Protein AF-A0A2K1IJC7-F1 (afdb_monomer_lite)

Radius of gyration: 20.62 Å; chains: 1; bounding box: 43×56×48 Å

pLDDT: mean 79.13, std 17.28, range [35.34, 98.44]

InterPro domains:
  IPR004790 Isocitrate dehydrogenase NADP-dependent [PTHR11822] (1-150)
  IPR024084 Isopropylmalate dehydrogenase-like domain [PF00180] (2-102)
  IPR024084 Isopropylmalate dehydrogenase-like domain [SM01329] (1-281)

Structure (mmCIF, N/CA/C/O backbone):
data_AF-A0A2K1IJC7-F1
#
_entry.id   AF-A0A2K1IJC7-F1
#
loop_
_atom_site.group_PDB
_atom_site.id
_atom_site.type_symbol
_atom_site.label_atom_id
_atom_site.label_alt_id
_atom_site.label_comp_id
_atom_site.label_asym_id
_atom_site.label_entity_id
_atom_site.label_seq_id
_atom_site.pdbx_PDB_ins_code
_atom_site.Cartn_x
_atom_site.Cartn_y
_atom_site.Cartn_z
_atom_site.occupancy
_atom_site.B_iso_or_equiv
_atom_site.auth_seq_id
_atom_site.auth_comp_id
_atom_site.auth_asym_id
_atom_site.auth_atom_id
_atom_site.pdbx_PDB_model_num
ATOM 1 N N . MET A 1 1 ? 8.402 -12.113 -2.304 1.00 88.06 1 MET A N 1
ATOM 2 C CA . MET A 1 1 ? 7.841 -12.117 -0.935 1.00 88.06 1 MET A CA 1
ATOM 3 C C . MET A 1 1 ? 6.600 -11.245 -0.823 1.00 88.06 1 MET A C 1
ATOM 5 O O . MET A 1 1 ? 5.551 -11.759 -0.475 1.00 88.06 1 MET A O 1
ATOM 9 N N . THR A 1 2 ? 6.665 -9.955 -1.169 1.00 88.00 2 THR A N 1
ATOM 10 C CA . THR A 1 2 ? 5.501 -9.050 -1.073 1.00 88.00 2 THR A CA 1
ATOM 11 C C . THR A 1 2 ? 4.290 -9.514 -1.881 1.00 88.00 2 THR A C 1
ATOM 13 O O . THR A 1 2 ? 3.189 -9.414 -1.367 1.00 88.00 2 THR A O 1
ATOM 16 N N . ARG A 1 3 ? 4.473 -10.101 -3.076 1.00 91.69 3 ARG A N 1
ATOM 17 C CA . ARG A 1 3 ? 3.380 -10.729 -3.853 1.00 91.69 3 ARG A CA 1
ATOM 18 C C . ARG A 1 3 ? 2.661 -11.848 -3.083 1.00 91.69 3 ARG A C 1
ATOM 20 O O . ARG A 1 3 ? 1.448 -11.955 -3.174 1.00 91.69 3 ARG A O 1
ATOM 27 N N . ILE A 1 4 ? 3.401 -12.639 -2.305 1.00 91.69 4 ILE A N 1
ATOM 28 C CA . ILE A 1 4 ? 2.858 -13.747 -1.501 1.00 91.69 4 ILE A CA 1
ATOM 29 C C . ILE A 1 4 ? 2.058 -13.180 -0.329 1.00 91.69 4 ILE A C 1
ATOM 31 O O . ILE A 1 4 ? 0.895 -13.516 -0.152 1.00 91.69 4 ILE A O 1
ATOM 35 N N . ILE A 1 5 ? 2.649 -12.231 0.406 1.00 92.69 5 ILE A N 1
ATOM 36 C CA . ILE A 1 5 ? 1.974 -11.504 1.494 1.00 92.69 5 ILE A CA 1
ATOM 37 C C . ILE A 1 5 ? 0.710 -10.818 0.991 1.00 92.69 5 ILE A C 1
ATOM 39 O O . ILE A 1 5 ? -0.303 -10.824 1.677 1.00 92.69 5 ILE A O 1
ATOM 43 N N . TRP A 1 6 ? 0.765 -10.229 -0.201 1.00 92.81 6 TRP A N 1
ATOM 44 C CA . TRP A 1 6 ? -0.366 -9.560 -0.825 1.00 92.81 6 TRP A CA 1
ATOM 45 C C . TRP A 1 6 ? -1.529 -10.516 -1.068 1.00 92.81 6 TRP A C 1
ATOM 47 O O . TRP A 1 6 ? -2.665 -10.180 -0.750 1.00 92.81 6 TRP A O 1
ATOM 57 N N . GLN A 1 7 ? -1.235 -11.707 -1.592 1.00 94.56 7 GLN A N 1
ATOM 58 C CA . GLN A 1 7 ? -2.233 -12.743 -1.818 1.00 94.56 7 GLN A CA 1
ATOM 59 C C . GLN A 1 7 ? -2.809 -13.252 -0.488 1.00 94.56 7 GLN A C 1
ATOM 61 O O . GLN A 1 7 ? -4.016 -13.176 -0.306 1.00 94.56 7 GLN A O 1
ATOM 66 N N . MET A 1 8 ? -1.963 -13.602 0.490 1.00 95.06 8 MET A N 1
ATOM 67 C CA . MET A 1 8 ? -2.418 -14.010 1.831 1.00 95.06 8 MET A CA 1
ATOM 68 C C . MET A 1 8 ? -3.274 -12.938 2.514 1.00 95.06 8 MET A C 1
ATOM 70 O O . MET A 1 8 ? -4.288 -13.252 3.122 1.00 95.06 8 MET A O 1
ATOM 74 N N . THR A 1 9 ? -2.892 -11.663 2.391 1.00 95.31 9 THR A N 1
ATOM 75 C CA . THR A 1 9 ? -3.655 -10.545 2.964 1.00 95.31 9 THR A CA 1
ATOM 76 C C . THR A 1 9 ? -5.049 -10.480 2.345 1.00 95.31 9 THR A C 1
ATOM 78 O O . THR A 1 9 ? -6.023 -10.363 3.074 1.00 95.31 9 THR A O 1
ATOM 81 N N . LYS A 1 10 ? -5.172 -10.590 1.016 1.00 94.69 10 LYS A N 1
ATOM 82 C CA . LYS A 1 10 ? -6.488 -10.626 0.364 1.00 94.69 10 LYS A CA 1
ATOM 83 C C . LYS A 1 10 ? -7.318 -11.817 0.838 1.00 94.69 10 LYS A C 1
ATOM 85 O O . LYS A 1 10 ? -8.466 -11.627 1.224 1.00 94.69 10 LYS A O 1
ATOM 90 N N . ASP A 1 11 ? -6.729 -13.006 0.798 1.00 95.62 11 ASP A N 1
ATOM 91 C CA . ASP A 1 11 ? -7.458 -14.265 0.950 1.00 95.62 11 ASP A CA 1
ATOM 92 C C . ASP A 1 11 ? -7.853 -14.538 2.398 1.00 95.62 11 ASP A C 1
ATOM 94 O O . ASP A 1 11 ? -8.914 -15.100 2.629 1.00 95.62 11 ASP A O 1
ATOM 98 N N . LYS A 1 12 ? -7.029 -14.124 3.368 1.00 96.38 12 LYS A N 1
ATOM 99 C CA . LYS A 1 12 ? -7.294 -14.339 4.797 1.00 96.38 12 LYS A CA 1
ATOM 100 C C . LYS A 1 12 ? -7.926 -13.128 5.486 1.00 96.38 12 LYS A C 1
ATOM 102 O O . LYS A 1 12 ? -8.658 -13.305 6.449 1.00 96.38 12 LYS A O 1
ATOM 107 N N . LEU A 1 13 ? -7.647 -11.902 5.025 1.00 96.88 13 LEU A N 1
ATOM 108 C CA . LEU A 1 13 ? -8.016 -10.680 5.757 1.00 96.88 13 LEU A CA 1
ATOM 109 C C . LEU A 1 13 ? -8.981 -9.752 5.024 1.00 96.88 13 LEU A C 1
ATOM 111 O O . LEU A 1 13 ? -9.402 -8.790 5.646 1.00 96.88 13 LEU A O 1
ATOM 115 N N . ILE A 1 14 ? -9.307 -9.951 3.740 1.00 95.94 14 ILE A N 1
ATOM 116 C CA . ILE A 1 14 ? -10.169 -9.013 2.989 1.00 95.94 14 ILE A CA 1
ATOM 117 C C . ILE A 1 14 ? -11.381 -9.724 2.383 1.00 95.94 14 ILE A C 1
ATOM 119 O O . ILE A 1 14 ? -12.513 -9.458 2.775 1.00 95.94 14 ILE A O 1
ATOM 123 N N . LEU A 1 15 ? -11.146 -10.628 1.430 1.00 95.25 15 LEU A N 1
ATOM 124 C CA . LEU A 1 15 ? -12.190 -11.259 0.620 1.00 95.25 15 LEU A CA 1
ATOM 125 C C . LEU A 1 15 ? -13.136 -12.200 1.389 1.00 95.25 15 LEU A C 1
ATOM 127 O O . LEU A 1 15 ? -14.279 -12.319 0.957 1.00 95.25 15 LEU A O 1
ATOM 131 N N . PRO A 1 16 ? -12.751 -12.816 2.528 1.00 95.50 16 PRO A N 1
ATOM 132 C CA . PRO A 1 16 ? -13.711 -13.546 3.360 1.00 95.50 16 PRO A CA 1
ATOM 133 C C . PRO A 1 16 ? -14.798 -12.661 3.980 1.00 95.50 16 PRO A C 1
ATOM 135 O O . PRO A 1 16 ? -15.841 -13.168 4.382 1.00 95.50 16 PRO A O 1
ATOM 138 N N . PHE A 1 17 ? -14.555 -11.352 4.086 1.00 94.75 17 PHE A N 1
ATOM 139 C CA . PHE A 1 17 ? -15.406 -10.428 4.840 1.00 94.75 17 PHE A CA 1
ATOM 140 C C . PHE A 1 17 ? -16.086 -9.376 3.971 1.00 94.75 17 PHE A C 1
ATOM 142 O O . PHE A 1 17 ? -17.127 -8.843 4.352 1.00 94.75 17 PHE A O 1
ATOM 149 N N . LEU A 1 18 ? -15.487 -9.037 2.829 1.00 93.00 18 LEU A N 1
ATOM 150 C CA . LEU A 1 18 ? -15.960 -7.983 1.946 1.00 93.00 18 LEU A CA 1
ATOM 151 C C . LEU A 1 18 ? -15.977 -8.452 0.495 1.00 93.00 18 LEU A C 1
ATOM 153 O O . LE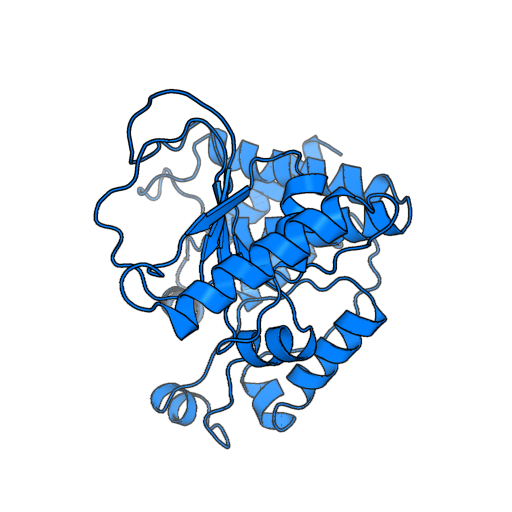U A 1 18 ? -14.963 -8.893 -0.047 1.00 93.00 18 LEU A O 1
ATOM 157 N N . GLU A 1 19 ? -17.109 -8.226 -0.164 1.00 92.19 19 GLU A N 1
ATOM 158 C CA . GLU A 1 19 ? -17.178 -8.221 -1.618 1.00 92.19 19 GLU A CA 1
ATOM 159 C C . GLU A 1 19 ? -16.622 -6.887 -2.133 1.00 92.19 19 GLU A C 1
ATOM 161 O O . GLU A 1 19 ? -17.099 -5.807 -1.769 1.00 92.19 19 GLU A O 1
ATOM 166 N N . VAL A 1 20 ? -15.566 -6.954 -2.944 1.00 91.06 20 VAL A N 1
ATOM 167 C CA . VAL A 1 20 ? -14.868 -5.775 -3.466 1.00 91.06 20 VAL A CA 1
ATOM 168 C C . VAL A 1 20 ? -14.706 -5.922 -4.974 1.00 91.06 20 VAL A C 1
ATOM 170 O O . VAL A 1 20 ? -14.109 -6.893 -5.439 1.00 91.06 20 VAL A O 1
ATOM 173 N N . ASP A 1 21 ? -15.175 -4.935 -5.741 1.00 91.88 21 ASP A N 1
ATOM 174 C CA . ASP A 1 21 ? -14.916 -4.871 -7.182 1.00 91.88 21 ASP A CA 1
ATOM 175 C C . ASP A 1 21 ? -13.451 -4.480 -7.441 1.00 91.88 21 ASP A C 1
ATOM 177 O O . ASP A 1 21 ? -13.068 -3.307 -7.422 1.00 91.88 21 ASP A O 1
ATOM 181 N N . LEU A 1 22 ? -12.601 -5.486 -7.645 1.00 93.25 22 LEU A N 1
ATOM 182 C CA . LEU A 1 22 ? -11.167 -5.312 -7.850 1.00 93.25 22 LEU A CA 1
ATOM 183 C C . LEU A 1 22 ? -10.816 -5.288 -9.338 1.00 93.25 22 LEU A C 1
ATOM 185 O O . LEU A 1 22 ? -10.746 -6.325 -9.997 1.00 93.25 22 LEU A O 1
ATOM 189 N N . LYS A 1 23 ? -10.464 -4.105 -9.851 1.00 95.81 23 LYS A N 1
ATOM 190 C CA . LYS A 1 23 ? -9.796 -3.987 -11.156 1.00 95.81 23 LYS A CA 1
ATOM 191 C C . LYS A 1 23 ? -8.318 -4.344 -10.995 1.00 95.81 23 LYS A C 1
ATOM 193 O O . LYS A 1 23 ? -7.529 -3.562 -10.465 1.00 95.81 23 LYS A O 1
ATOM 198 N N . TYR A 1 24 ? -7.963 -5.565 -11.383 1.00 96.06 24 TYR A N 1
ATOM 199 C CA . TYR A 1 24 ? -6.641 -6.137 -11.140 1.00 96.06 24 TYR A CA 1
ATOM 200 C C . TYR A 1 24 ? -5.668 -5.884 -12.299 1.00 96.06 24 TYR A C 1
ATOM 202 O O . TYR A 1 24 ? -5.979 -6.179 -13.447 1.00 96.06 24 TYR A O 1
ATOM 210 N N . TYR A 1 25 ? -4.464 -5.405 -11.972 1.00 97.25 25 TYR A N 1
ATOM 211 C CA . TYR A 1 25 ? -3.358 -5.201 -12.911 1.00 97.25 25 TYR A CA 1
ATOM 212 C C . TYR A 1 25 ? -2.093 -5.858 -12.351 1.00 97.25 25 TYR A C 1
ATOM 214 O O . TYR A 1 25 ? -1.617 -5.486 -11.270 1.00 97.25 25 TYR A O 1
ATOM 222 N N . ASP A 1 26 ? -1.533 -6.839 -13.064 1.00 97.50 26 ASP A N 1
ATOM 223 C CA . ASP A 1 26 ? -0.322 -7.529 -12.616 1.00 97.50 26 ASP A CA 1
ATOM 224 C C . ASP A 1 26 ? 0.939 -6.730 -12.975 1.00 97.50 26 ASP A C 1
ATOM 226 O O . ASP A 1 26 ? 1.459 -6.791 -14.085 1.00 97.50 26 ASP A O 1
ATOM 230 N N . LEU A 1 27 ? 1.477 -6.002 -11.997 1.00 96.94 27 LEU A N 1
ATOM 231 C CA . LEU A 1 27 ? 2.733 -5.256 -12.140 1.00 96.94 27 LEU A CA 1
ATOM 232 C C . LEU A 1 27 ? 3.983 -6.098 -11.809 1.00 96.94 27 LEU A C 1
ATOM 234 O O . LEU A 1 27 ? 5.051 -5.553 -11.502 1.00 96.94 27 LEU A O 1
ATOM 238 N N . GLY A 1 28 ? 3.859 -7.427 -11.805 1.00 96.50 28 GLY A N 1
ATOM 239 C CA . GLY A 1 28 ? 4.970 -8.365 -11.694 1.00 96.50 28 GLY A CA 1
ATOM 240 C C . GLY A 1 28 ? 5.964 -8.190 -12.840 1.00 96.50 28 GLY A C 1
ATOM 241 O O . GLY A 1 28 ? 5.580 -7.880 -13.962 1.00 96.50 28 GLY A O 1
ATOM 242 N N . ILE A 1 29 ? 7.258 -8.377 -12.561 1.00 96.38 29 ILE A N 1
ATOM 243 C CA . ILE A 1 29 ? 8.320 -8.027 -13.518 1.00 96.38 29 ILE A CA 1
ATOM 244 C C . ILE A 1 29 ? 8.193 -8.774 -14.853 1.00 96.38 29 ILE A C 1
ATOM 246 O O . ILE A 1 29 ? 8.406 -8.166 -15.892 1.00 96.38 29 ILE A O 1
ATOM 250 N N . LEU A 1 30 ? 7.764 -10.040 -14.825 1.00 97.44 30 LEU A N 1
ATOM 251 C CA . LEU A 1 30 ? 7.551 -10.842 -16.032 1.00 97.44 30 LEU A CA 1
ATOM 252 C C . LEU A 1 30 ? 6.334 -10.371 -16.838 1.00 97.44 30 LEU A C 1
ATOM 254 O O . LEU A 1 30 ? 6.416 -10.288 -18.054 1.00 97.44 30 LEU A O 1
ATOM 258 N N . ASN A 1 31 ? 5.225 -10.009 -16.180 1.00 98.25 31 ASN A N 1
ATOM 259 C CA . ASN A 1 31 ? 4.051 -9.491 -16.889 1.00 98.25 31 ASN A CA 1
ATOM 260 C C . ASN A 1 31 ? 4.317 -8.101 -17.482 1.00 98.25 31 ASN A C 1
ATOM 262 O O . ASN A 1 31 ? 3.893 -7.791 -18.592 1.00 98.25 31 ASN A O 1
ATOM 266 N N . ARG A 1 32 ? 5.074 -7.269 -16.763 1.00 98.31 32 ARG A N 1
ATOM 267 C CA . ARG A 1 32 ? 5.551 -5.990 -17.292 1.00 98.31 32 ARG A CA 1
ATOM 268 C C . ARG A 1 32 ? 6.431 -6.190 -18.518 1.00 98.31 32 ARG A C 1
ATOM 270 O O . ARG A 1 32 ? 6.223 -5.514 -19.508 1.00 98.31 32 ARG A O 1
ATOM 277 N N . ASP A 1 33 ? 7.369 -7.129 -18.475 1.00 98.31 33 ASP A N 1
ATOM 278 C CA . ASP A 1 33 ? 8.218 -7.431 -19.629 1.00 98.31 33 ASP A CA 1
ATOM 279 C C . ASP A 1 33 ? 7.408 -7.975 -20.820 1.00 98.31 33 ASP A C 1
ATOM 281 O O . ASP A 1 33 ? 7.577 -7.521 -21.951 1.00 98.31 33 ASP A O 1
ATOM 285 N N . ALA A 1 34 ? 6.450 -8.871 -20.562 1.00 98.44 34 ALA A N 1
ATOM 286 C CA . ALA A 1 34 ? 5.562 -9.429 -21.580 1.00 98.44 34 ALA A CA 1
ATOM 287 C C . ALA A 1 34 ? 4.690 -8.365 -22.270 1.00 98.44 34 ALA A C 1
ATOM 289 O O . ALA A 1 34 ? 4.469 -8.455 -23.473 1.00 98.44 34 ALA A O 1
ATOM 290 N N . THR A 1 35 ? 4.241 -7.352 -21.526 1.00 98.31 35 THR A N 1
ATOM 291 C CA . THR A 1 35 ? 3.376 -6.261 -22.017 1.00 98.31 35 THR A CA 1
ATOM 292 C C . THR A 1 35 ? 4.145 -5.016 -22.458 1.00 98.31 35 THR A C 1
ATOM 294 O O . THR A 1 35 ? 3.541 -3.967 -22.650 1.00 98.31 35 THR A O 1
ATOM 297 N N . ASP A 1 36 ? 5.473 -5.089 -22.565 1.00 98.12 36 ASP A N 1
ATOM 298 C CA . ASP A 1 36 ? 6.331 -3.938 -22.875 1.00 98.12 36 ASP A CA 1
ATOM 299 C C . ASP A 1 36 ? 6.095 -2.730 -21.939 1.00 98.12 36 ASP A C 1
ATOM 301 O O . ASP A 1 36 ? 6.134 -1.565 -22.327 1.00 98.12 36 ASP A O 1
ATOM 305 N N . ASP A 1 37 ? 5.847 -3.039 -20.665 1.00 97.81 37 ASP A N 1
ATOM 306 C CA . ASP A 1 37 ? 5.485 -2.146 -19.560 1.00 97.81 37 ASP A CA 1
ATOM 307 C C . ASP A 1 37 ? 4.138 -1.419 -19.715 1.00 97.81 37 ASP A C 1
ATOM 309 O O . ASP A 1 37 ? 3.793 -0.583 -18.872 1.00 97.81 37 ASP A O 1
ATOM 313 N N . GLN A 1 38 ? 3.331 -1.779 -20.719 1.00 98.19 38 GLN A N 1
ATOM 314 C CA . GLN A 1 38 ? 2.022 -1.176 -20.970 1.00 98.19 38 GLN A CA 1
ATOM 315 C C . GLN A 1 38 ? 1.067 -1.354 -19.781 1.00 98.19 38 GLN A C 1
ATOM 317 O O . GLN A 1 38 ? 0.397 -0.399 -19.389 1.00 98.19 38 GLN A O 1
ATOM 322 N N . VAL A 1 39 ? 1.102 -2.508 -19.101 1.00 98.19 39 VAL A N 1
ATOM 323 C CA . VAL A 1 39 ? 0.291 -2.763 -17.892 1.00 98.19 39 VAL A CA 1
ATOM 324 C C . VAL A 1 39 ? 0.530 -1.726 -16.782 1.00 98.19 39 VAL A C 1
ATOM 326 O O . VAL A 1 39 ? -0.368 -1.409 -15.998 1.00 98.19 39 VAL A O 1
ATOM 329 N N . THR A 1 40 ? 1.737 -1.152 -16.703 1.00 97.50 40 THR A N 1
ATOM 330 C CA . THR A 1 40 ? 2.051 -0.097 -15.731 1.00 97.50 40 THR A CA 1
ATOM 331 C C . THR A 1 40 ? 1.334 1.203 -16.083 1.00 97.50 40 THR A C 1
ATOM 333 O O . THR A 1 40 ? 0.805 1.861 -15.183 1.00 97.50 40 THR A O 1
ATOM 336 N N . HIS A 1 41 ? 1.291 1.564 -17.366 1.00 96.44 41 HIS A N 1
ATOM 337 C CA . HIS A 1 41 ? 0.584 2.748 -17.854 1.00 96.44 41 HIS A CA 1
ATOM 338 C C . HIS A 1 41 ? -0.931 2.593 -17.702 1.00 96.44 41 HIS A C 1
ATOM 340 O O . HIS A 1 41 ? -1.568 3.451 -17.090 1.00 96.44 41 HIS A O 1
ATOM 346 N N . GLU A 1 42 ? -1.475 1.449 -18.114 1.00 97.25 42 GLU A N 1
ATOM 347 C CA . GLU A 1 42 ? -2.892 1.108 -17.946 1.00 97.25 42 GLU A CA 1
ATOM 348 C C . GLU A 1 42 ? -3.321 1.168 -16.476 1.00 97.25 42 GLU A C 1
ATOM 350 O O . GLU A 1 42 ? -4.380 1.703 -16.155 1.00 97.25 42 GLU A O 1
ATOM 355 N N . SER A 1 43 ? -2.475 0.706 -15.546 1.00 96.06 43 SER A N 1
ATOM 356 C CA . SER A 1 43 ? -2.779 0.801 -14.113 1.00 96.06 43 SER A CA 1
ATOM 357 C C . SER A 1 43 ? -2.870 2.251 -13.611 1.00 96.06 43 SER A C 1
ATOM 359 O O . SER A 1 43 ? -3.667 2.550 -12.716 1.00 96.06 43 SER A O 1
ATOM 361 N N . ALA A 1 44 ? -2.082 3.170 -14.182 1.00 92.06 44 ALA A N 1
ATOM 362 C CA . ALA A 1 44 ? -2.139 4.589 -13.841 1.00 92.06 44 ALA A CA 1
ATOM 363 C C . ALA A 1 44 ? -3.419 5.235 -14.393 1.00 92.06 44 ALA A C 1
ATOM 365 O O . ALA A 1 44 ? -4.112 5.939 -13.660 1.00 92.06 44 ALA A O 1
ATOM 366 N N . GLU A 1 45 ? -3.779 4.933 -15.641 1.00 94.19 45 GLU A N 1
ATOM 367 C CA . GLU A 1 45 ? -5.022 5.393 -16.273 1.00 94.19 45 GLU A CA 1
ATOM 368 C C . GLU A 1 45 ? -6.261 4.859 -15.549 1.00 94.19 45 GLU A C 1
ATOM 370 O O . GLU A 1 45 ? -7.190 5.608 -15.242 1.00 94.19 45 GLU A O 1
ATOM 375 N N . ALA A 1 46 ? -6.248 3.580 -15.173 1.00 93.19 46 ALA A N 1
ATOM 376 C CA . ALA A 1 46 ? -7.295 2.979 -14.361 1.00 93.19 46 ALA A CA 1
ATOM 377 C C . ALA A 1 46 ? -7.421 3.675 -13.002 1.00 93.19 46 ALA A C 1
ATOM 379 O O . ALA A 1 46 ? -8.528 3.914 -12.532 1.00 93.19 46 ALA A O 1
ATOM 380 N N . THR A 1 47 ? -6.305 4.060 -12.383 1.00 89.88 47 THR A N 1
ATOM 381 C CA . THR A 1 47 ? -6.331 4.798 -11.113 1.00 89.88 47 THR A CA 1
ATOM 382 C C . THR A 1 47 ? -6.960 6.188 -11.276 1.00 89.88 47 THR A C 1
ATOM 384 O O . THR A 1 47 ? -7.695 6.625 -10.392 1.00 89.88 47 THR A O 1
ATOM 387 N N . LEU A 1 48 ? -6.736 6.872 -12.405 1.00 87.38 48 LEU A N 1
ATOM 388 C CA . LEU A 1 48 ? -7.429 8.129 -12.724 1.00 87.38 48 LEU A CA 1
ATOM 389 C C . LEU A 1 48 ? -8.934 7.910 -12.931 1.00 87.38 48 LEU A C 1
ATOM 391 O O . LEU A 1 48 ? -9.736 8.717 -12.469 1.00 87.38 48 LEU A O 1
ATOM 395 N N . LYS A 1 49 ? -9.317 6.804 -13.579 1.00 90.75 49 LYS A N 1
ATOM 396 C CA . LYS A 1 49 ? -10.716 6.447 -13.853 1.00 90.75 49 LYS A CA 1
ATOM 397 C C . LYS A 1 49 ? -11.496 6.032 -12.599 1.00 90.75 49 LYS A C 1
ATOM 399 O O . LYS A 1 49 ? -12.639 6.442 -12.435 1.00 90.75 49 LYS A O 1
ATOM 404 N N . TYR A 1 50 ? -10.896 5.213 -11.736 1.00 87.06 50 TYR A N 1
ATOM 405 C CA . TYR A 1 50 ? -11.551 4.577 -10.579 1.00 87.06 50 TYR A CA 1
ATOM 406 C C . TYR A 1 50 ? -11.184 5.207 -9.227 1.00 87.06 50 TYR A C 1
ATOM 408 O O . TYR A 1 50 ? -11.573 4.690 -8.187 1.00 87.06 50 TYR A O 1
ATOM 416 N N . THR A 1 51 ? -10.425 6.305 -9.245 1.00 84.38 51 THR A N 1
ATOM 417 C CA . THR A 1 51 ? -10.051 7.191 -8.125 1.00 84.38 51 THR A CA 1
ATOM 418 C C . THR A 1 51 ? -9.210 6.612 -6.984 1.00 84.38 51 THR A C 1
ATOM 420 O O . THR A 1 51 ? -8.525 7.368 -6.290 1.00 84.38 51 THR A O 1
ATOM 423 N N . VAL A 1 52 ? -9.201 5.295 -6.780 1.00 88.25 52 VAL A N 1
ATOM 424 C CA . VAL A 1 52 ? -8.475 4.638 -5.687 1.00 88.25 52 VAL A CA 1
ATOM 425 C C . VAL A 1 52 ? -7.693 3.447 -6.219 1.00 88.25 52 VAL A C 1
ATOM 427 O O . VAL A 1 52 ? -8.230 2.607 -6.933 1.00 88.25 52 VAL A O 1
ATOM 430 N N . ALA A 1 53 ? -6.425 3.335 -5.824 1.00 91.31 53 ALA A N 1
ATOM 431 C CA . ALA A 1 53 ? -5.608 2.170 -6.137 1.00 91.31 53 ALA A CA 1
ATOM 432 C C . ALA A 1 53 ? -4.760 1.743 -4.941 1.00 91.31 53 ALA A C 1
ATOM 434 O O . ALA A 1 53 ? -4.170 2.564 -4.230 1.00 91.31 53 ALA A O 1
ATOM 435 N N . VAL A 1 54 ? -4.654 0.428 -4.754 1.00 92.44 54 VAL A N 1
ATOM 436 C CA . VAL A 1 54 ? -3.773 -0.179 -3.759 1.00 92.44 54 VAL A CA 1
ATOM 437 C C . VAL A 1 54 ? -2.737 -1.030 -4.478 1.00 92.44 54 VAL A C 1
ATOM 439 O O . VAL A 1 54 ? -3.075 -1.883 -5.294 1.00 92.44 54 VAL A O 1
ATOM 442 N N . LYS A 1 55 ? -1.456 -0.778 -4.200 1.00 93.88 55 LYS A N 1
ATOM 443 C CA . LYS A 1 55 ? -0.351 -1.314 -4.995 1.00 93.88 55 LYS A CA 1
ATOM 444 C C . LYS A 1 55 ? 0.622 -2.139 -4.151 1.00 93.88 55 LYS A C 1
ATOM 446 O O . LYS A 1 55 ? 1.182 -1.655 -3.168 1.00 93.88 55 LYS A O 1
ATOM 451 N N . CYS A 1 56 ? 0.911 -3.355 -4.615 1.00 91.12 56 CYS A N 1
ATOM 452 C CA . CYS A 1 56 ? 1.993 -4.190 -4.094 1.00 91.12 56 CYS A CA 1
ATOM 453 C C . CYS A 1 56 ? 3.384 -3.617 -4.458 1.00 91.12 56 CYS A C 1
ATOM 455 O O . CYS A 1 56 ? 3.568 -2.943 -5.480 1.00 91.12 56 CYS A O 1
ATOM 457 N N . ALA A 1 57 ? 4.402 -3.902 -3.638 1.00 89.25 57 ALA A N 1
ATOM 458 C CA . ALA A 1 57 ? 5.789 -3.582 -3.982 1.00 89.25 57 ALA A CA 1
ATOM 459 C C . ALA A 1 57 ? 6.213 -4.308 -5.271 1.00 89.25 57 ALA A C 1
ATOM 461 O O . ALA A 1 57 ? 5.891 -5.482 -5.459 1.00 89.25 57 ALA A O 1
ATOM 462 N N . THR A 1 58 ? 6.966 -3.611 -6.122 1.00 91.38 58 THR A N 1
ATOM 463 C CA . THR A 1 58 ? 7.407 -4.078 -7.446 1.00 91.38 58 THR A CA 1
ATOM 464 C C . THR A 1 58 ? 8.914 -3.915 -7.603 1.00 91.38 58 THR A C 1
ATOM 466 O O . THR A 1 58 ? 9.497 -2.973 -7.062 1.00 91.38 58 THR A O 1
ATOM 469 N N . ILE A 1 59 ? 9.531 -4.797 -8.388 1.00 91.75 59 ILE A N 1
ATOM 470 C CA . ILE A 1 59 ? 10.949 -4.709 -8.750 1.00 91.75 59 ILE A CA 1
ATOM 471 C C . ILE A 1 59 ? 11.138 -3.558 -9.748 1.00 91.75 59 ILE A C 1
ATOM 473 O O . ILE A 1 59 ? 10.360 -3.404 -10.689 1.00 91.75 59 ILE A O 1
ATOM 477 N N . THR A 1 60 ? 12.162 -2.735 -9.522 1.00 93.19 60 THR A N 1
ATOM 478 C CA . THR A 1 60 ? 12.736 -1.867 -10.561 1.00 93.19 60 THR A CA 1
ATOM 479 C C . THR A 1 60 ? 14.007 -2.574 -11.022 1.00 93.19 60 THR A C 1
ATOM 481 O O . THR A 1 60 ? 14.907 -2.704 -10.192 1.00 93.19 60 THR A O 1
ATOM 484 N N . PRO A 1 61 ? 14.042 -3.137 -12.243 1.00 93.19 61 PRO A N 1
ATOM 485 C CA . PRO A 1 61 ? 15.145 -3.989 -12.661 1.00 93.19 61 PRO A CA 1
ATOM 486 C C . PRO A 1 61 ? 16.443 -3.189 -12.785 1.00 93.19 61 PRO A C 1
ATOM 488 O O . PRO A 1 61 ? 16.437 -2.025 -13.178 1.00 93.19 61 PRO A O 1
ATOM 491 N N . ASP A 1 62 ? 17.550 -3.849 -12.471 1.00 92.31 62 ASP A N 1
ATOM 492 C CA . ASP A 1 62 ? 18.911 -3.437 -12.815 1.00 92.31 62 ASP A CA 1
ATOM 493 C C . ASP A 1 62 ? 19.524 -4.492 -13.753 1.00 92.31 62 ASP A C 1
ATOM 495 O O . ASP A 1 62 ? 18.864 -5.465 -14.126 1.00 92.31 62 ASP A O 1
ATOM 499 N N . GLY A 1 63 ? 20.795 -4.331 -14.130 1.00 93.31 63 GLY A N 1
ATOM 500 C CA . GLY A 1 63 ? 21.469 -5.285 -15.018 1.00 93.31 63 GLY A CA 1
ATOM 501 C C . GLY A 1 63 ? 21.531 -6.719 -14.470 1.00 93.31 63 GLY A C 1
ATOM 502 O O . GLY A 1 63 ? 21.572 -7.664 -15.254 1.00 93.31 63 GLY A O 1
ATOM 503 N N . GLY A 1 64 ? 21.502 -6.899 -13.145 1.00 93.94 64 GLY A N 1
ATOM 504 C CA . GLY A 1 64 ? 21.429 -8.215 -12.514 1.00 93.94 64 GLY A CA 1
ATOM 505 C C . GLY A 1 64 ? 20.054 -8.847 -12.699 1.00 93.94 64 GLY A C 1
ATOM 506 O O . GLY A 1 64 ? 19.961 -9.984 -13.149 1.00 93.94 64 GLY A O 1
ATOM 507 N N . HIS A 1 65 ? 18.988 -8.086 -12.447 1.00 94.56 65 HIS A N 1
ATOM 508 C CA . HIS A 1 65 ? 17.617 -8.562 -12.642 1.00 94.56 65 HIS A CA 1
ATOM 509 C C . HIS A 1 65 ? 17.294 -8.852 -14.115 1.00 94.56 65 HIS A C 1
ATOM 511 O O . HIS A 1 65 ? 16.577 -9.808 -14.394 1.00 94.56 65 HIS A O 1
ATOM 517 N N . VAL A 1 66 ? 17.831 -8.066 -15.059 1.00 95.31 66 VAL A N 1
ATOM 518 C CA . VAL A 1 66 ? 17.675 -8.333 -16.503 1.00 95.31 66 VAL A CA 1
ATOM 519 C C . VAL A 1 66 ? 18.206 -9.722 -16.850 1.00 95.31 66 VAL A C 1
ATOM 521 O O . VAL A 1 66 ? 17.524 -10.479 -17.534 1.00 95.31 66 VAL A O 1
ATOM 524 N N . LYS A 1 67 ? 19.375 -10.090 -16.313 1.00 96.06 67 LYS A N 1
ATOM 525 C CA . LYS A 1 67 ? 19.947 -11.431 -16.486 1.00 96.06 67 LYS A CA 1
ATOM 526 C C . LYS A 1 67 ? 19.161 -12.503 -15.728 1.00 96.06 67 LYS A C 1
ATOM 528 O O . LYS A 1 67 ? 18.898 -13.555 -16.291 1.00 96.06 67 LYS A O 1
ATOM 533 N N . GLU A 1 68 ? 18.786 -12.240 -14.474 1.00 94.00 68 GLU A N 1
ATOM 534 C CA . GLU A 1 68 ? 18.072 -13.192 -13.602 1.00 94.00 68 GLU A CA 1
ATOM 535 C C . GLU A 1 68 ? 16.715 -13.612 -14.182 1.00 94.00 68 GLU A C 1
ATOM 537 O O . GLU A 1 68 ? 16.346 -14.778 -14.083 1.00 94.00 68 GLU A O 1
ATOM 542 N N . PHE A 1 69 ? 15.984 -12.679 -14.797 1.00 95.12 69 PHE A N 1
ATOM 543 C CA . PHE A 1 69 ? 14.635 -12.922 -15.315 1.00 95.12 69 PHE A CA 1
ATOM 544 C C . PHE A 1 69 ? 14.550 -12.998 -16.845 1.00 95.12 69 PHE A C 1
ATOM 546 O O . PHE A 1 69 ? 13.452 -13.180 -17.362 1.00 95.12 69 PHE A O 1
ATOM 553 N N . GLY A 1 70 ? 15.667 -12.843 -17.567 1.00 97.12 70 GLY A N 1
ATOM 554 C CA . GLY A 1 70 ? 15.677 -12.833 -19.034 1.00 97.12 70 GLY A CA 1
ATOM 555 C C . GLY A 1 70 ? 14.856 -11.688 -19.636 1.00 97.12 70 GLY A C 1
ATOM 556 O O . GLY A 1 70 ? 14.124 -11.902 -20.595 1.00 97.12 70 GLY A O 1
ATOM 557 N N . LEU A 1 71 ? 14.934 -10.493 -19.043 1.00 97.38 71 LEU A N 1
ATOM 558 C CA . LEU A 1 71 ? 14.110 -9.346 -19.445 1.00 97.38 71 LEU A CA 1
ATOM 559 C C . LEU A 1 71 ? 14.565 -8.773 -20.791 1.00 97.38 71 LEU A C 1
ATOM 561 O O . LEU A 1 71 ? 15.767 -8.685 -21.050 1.00 97.38 71 LEU A O 1
ATOM 565 N N . LYS A 1 72 ? 13.617 -8.269 -21.590 1.00 97.81 72 LYS A N 1
ATOM 566 C CA . LYS A 1 72 ? 13.885 -7.540 -22.841 1.00 97.81 72 LYS A CA 1
ATOM 567 C C . LYS A 1 72 ? 14.793 -6.332 -22.609 1.00 97.81 72 LYS A C 1
ATOM 569 O O . LYS A 1 72 ? 15.702 -6.072 -23.392 1.00 97.81 72 LYS A O 1
ATOM 574 N N . GLN A 1 73 ? 14.537 -5.577 -21.535 1.00 96.69 73 GLN A N 1
ATOM 575 C CA . GLN A 1 73 ? 15.317 -4.393 -21.176 1.00 96.69 73 GLN A CA 1
ATOM 576 C C . GLN A 1 73 ? 15.177 -3.994 -19.700 1.00 96.69 73 GLN A C 1
ATOM 578 O O . GLN A 1 73 ? 14.380 -4.536 -18.932 1.00 96.69 73 GLN A O 1
ATOM 583 N N . MET A 1 74 ? 15.959 -2.990 -19.295 1.00 96.38 74 MET A N 1
ATOM 584 C CA . MET A 1 74 ? 15.871 -2.378 -17.972 1.00 96.38 74 MET A CA 1
ATOM 585 C C . MET A 1 74 ? 14.675 -1.416 -17.897 1.00 96.38 74 MET A C 1
ATOM 587 O O . MET A 1 74 ? 14.806 -0.208 -18.095 1.00 96.38 74 MET A O 1
ATOM 591 N N . TRP A 1 75 ? 13.491 -1.960 -17.619 1.00 96.81 75 TRP A N 1
ATOM 592 C CA . TRP A 1 75 ? 12.262 -1.176 -17.485 1.00 96.81 75 TRP A CA 1
ATOM 593 C C . TRP A 1 75 ? 12.341 -0.104 -16.391 1.00 96.81 75 TRP A C 1
ATOM 595 O O . TRP A 1 75 ? 12.944 -0.298 -15.331 1.00 96.81 75 TRP A O 1
ATOM 605 N N . LYS A 1 76 ? 11.650 1.022 -16.610 1.00 94.44 76 LYS A N 1
ATOM 606 C CA . LYS A 1 76 ? 11.551 2.118 -15.632 1.00 94.44 76 LYS A CA 1
ATOM 607 C C . LYS A 1 76 ? 10.858 1.653 -14.346 1.00 94.44 76 LYS A C 1
ATOM 609 O O . LYS A 1 76 ? 10.211 0.610 -14.290 1.00 94.44 76 LYS A O 1
ATOM 614 N N . SER A 1 77 ? 10.987 2.427 -13.270 1.00 93.38 77 SER A N 1
ATOM 615 C CA . SER A 1 77 ? 10.309 2.097 -12.011 1.00 93.38 77 SER A CA 1
ATOM 616 C C . SER A 1 77 ? 8.791 2.280 -12.141 1.00 93.38 77 SER A C 1
ATOM 618 O O . SER A 1 77 ? 8.371 3.415 -12.375 1.00 93.38 77 SER A O 1
ATOM 620 N N . PRO A 1 78 ? 7.951 1.261 -11.854 1.00 93.50 78 PRO A N 1
ATOM 621 C CA . PRO A 1 78 ? 6.490 1.414 -11.853 1.00 93.50 78 PRO A CA 1
ATOM 622 C C . PRO A 1 78 ? 6.016 2.518 -10.923 1.00 93.50 78 PRO A C 1
ATOM 624 O O . PRO A 1 78 ? 5.084 3.255 -11.211 1.00 93.50 78 PRO A O 1
ATOM 627 N N . ASN A 1 79 ? 6.699 2.649 -9.786 1.00 88.19 79 ASN A N 1
ATOM 628 C CA . ASN A 1 79 ? 6.415 3.669 -8.790 1.00 88.19 79 ASN A CA 1
ATOM 629 C C . ASN A 1 79 ? 6.634 5.083 -9.347 1.00 88.19 79 ASN A C 1
ATOM 631 O O . ASN A 1 79 ? 5.919 6.003 -8.968 1.00 88.19 79 ASN A O 1
ATOM 635 N N . GLY A 1 80 ? 7.646 5.254 -10.204 1.00 84.62 80 GLY A N 1
ATOM 636 C CA . GLY A 1 80 ? 7.902 6.501 -10.917 1.00 84.62 80 GLY A CA 1
ATOM 637 C C . GLY A 1 80 ? 6.866 6.724 -12.011 1.00 84.62 80 GLY A C 1
ATOM 638 O O . GLY A 1 80 ? 6.214 7.758 -12.007 1.00 84.62 80 GLY A O 1
ATOM 639 N N . THR A 1 81 ? 6.658 5.734 -12.882 1.00 89.62 81 THR A N 1
ATOM 640 C CA . THR A 1 81 ? 5.705 5.808 -13.998 1.00 89.62 81 THR A CA 1
ATOM 641 C C . THR A 1 81 ? 4.294 6.160 -13.529 1.00 89.62 81 THR A C 1
ATOM 643 O O . THR A 1 81 ? 3.730 7.146 -13.994 1.00 89.62 81 THR A O 1
ATOM 646 N N . ILE A 1 82 ? 3.756 5.435 -12.543 1.00 88.75 82 ILE A N 1
ATOM 647 C CA . ILE A 1 82 ? 2.408 5.685 -12.015 1.00 88.75 82 ILE A CA 1
ATOM 648 C C . ILE A 1 82 ? 2.344 7.053 -11.337 1.00 88.75 82 ILE A C 1
ATOM 650 O O . ILE A 1 82 ? 1.432 7.824 -11.604 1.00 88.75 82 ILE A O 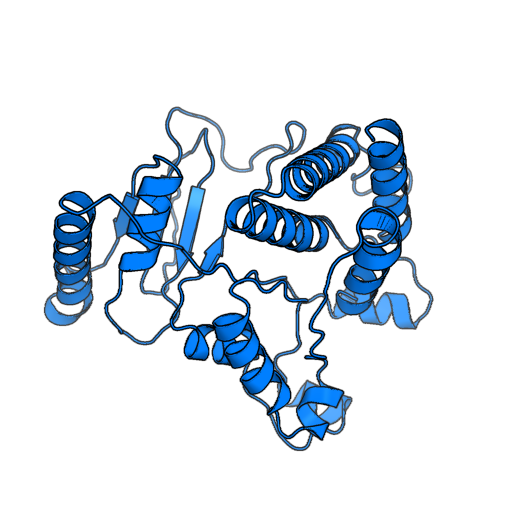1
ATOM 654 N N . ARG A 1 83 ? 3.324 7.406 -10.492 1.00 83.88 83 ARG A N 1
ATOM 655 C CA . ARG A 1 83 ? 3.339 8.727 -9.840 1.00 83.88 83 ARG A CA 1
ATOM 656 C C . ARG A 1 83 ? 3.316 9.859 -10.865 1.00 83.88 83 ARG A C 1
ATOM 658 O O . ARG A 1 83 ? 2.627 10.851 -10.648 1.00 83.88 83 ARG A O 1
ATOM 665 N N . ASN A 1 84 ? 4.062 9.697 -11.953 1.00 82.50 84 ASN A N 1
ATOM 666 C CA . ASN A 1 84 ? 4.128 10.677 -13.023 1.00 82.50 84 ASN A CA 1
ATOM 667 C C . ASN A 1 84 ? 2.796 10.766 -13.776 1.00 82.50 84 ASN A C 1
ATOM 669 O O . ASN A 1 84 ? 2.312 11.871 -13.988 1.00 82.50 84 ASN A O 1
ATOM 673 N N . GLY A 1 85 ? 2.175 9.626 -14.095 1.00 83.62 85 GLY A N 1
ATOM 674 C CA . GLY A 1 85 ? 0.852 9.585 -14.726 1.00 83.62 85 GLY A CA 1
ATOM 675 C C . GLY A 1 85 ? -0.251 10.202 -13.862 1.00 83.62 85 GLY A C 1
ATOM 676 O O . GLY A 1 85 ? -1.143 10.861 -14.381 1.00 83.62 85 GLY A O 1
ATOM 677 N N . LEU A 1 86 ? -0.158 10.059 -12.537 1.00 81.25 86 LEU A N 1
ATOM 678 C CA . LEU A 1 86 ? -1.113 10.645 -11.591 1.00 81.25 86 LEU A CA 1
ATOM 679 C C . LEU A 1 86 ? -0.818 12.104 -11.233 1.00 81.25 86 LEU A C 1
ATOM 681 O O . LEU A 1 86 ? -1.647 12.743 -10.591 1.00 81.25 86 LEU A O 1
ATOM 685 N N . ASN A 1 87 ? 0.365 12.619 -11.590 1.00 77.31 87 ASN A N 1
ATOM 686 C CA . ASN A 1 87 ? 0.840 13.945 -11.191 1.00 77.31 87 ASN A CA 1
ATOM 687 C C . ASN A 1 87 ? 0.687 14.196 -9.665 1.00 77.31 87 ASN A C 1
ATOM 689 O O . ASN A 1 87 ? 0.258 15.268 -9.244 1.00 77.31 87 ASN A O 1
ATOM 693 N N . GLY A 1 88 ? 1.009 13.189 -8.839 1.00 69.12 88 GLY A N 1
ATOM 694 C CA . GLY A 1 88 ? 0.700 13.188 -7.400 1.00 69.12 88 GLY A CA 1
ATOM 695 C C . GLY A 1 88 ? 1.912 13.167 -6.458 1.00 69.12 88 GLY A C 1
ATOM 696 O O . GLY A 1 88 ? 2.997 12.680 -6.792 1.00 69.12 88 GLY A O 1
ATOM 697 N N . THR A 1 89 ? 1.710 13.646 -5.229 1.00 67.81 89 THR A N 1
ATOM 698 C CA . THR A 1 89 ? 2.709 13.651 -4.146 1.00 67.81 89 THR A CA 1
ATOM 699 C C . THR A 1 89 ? 2.632 12.392 -3.278 1.00 67.81 89 THR A C 1
ATOM 701 O O . THR A 1 89 ? 1.555 11.926 -2.911 1.00 67.81 89 THR A O 1
ATOM 704 N N . VAL A 1 90 ? 3.789 11.847 -2.878 1.00 67.50 90 VAL A N 1
ATOM 705 C CA . VAL A 1 90 ? 3.838 10.698 -1.958 1.00 67.50 90 VAL A CA 1
ATOM 706 C C . VAL A 1 90 ? 3.936 11.183 -0.520 1.00 67.50 90 VAL A C 1
ATOM 708 O O . VAL A 1 90 ? 4.912 11.835 -0.143 1.00 67.50 90 VAL A O 1
ATOM 711 N N . PHE A 1 91 ? 2.965 10.770 0.289 1.00 69.62 91 PHE A N 1
ATOM 712 C CA . PHE A 1 91 ? 2.932 10.985 1.731 1.00 69.62 91 PHE A CA 1
ATOM 713 C C . PHE A 1 91 ? 3.318 9.709 2.472 1.00 69.62 91 PHE A C 1
ATOM 715 O O . PHE A 1 91 ? 2.811 8.625 2.174 1.00 69.62 91 PHE A O 1
ATOM 722 N N . ARG A 1 92 ? 4.217 9.832 3.449 1.00 71.06 92 ARG A N 1
ATOM 723 C CA . ARG A 1 92 ? 4.619 8.728 4.327 1.00 71.06 92 ARG A CA 1
ATOM 724 C C . ARG A 1 92 ? 4.285 9.068 5.766 1.00 71.06 92 ARG A C 1
ATOM 726 O O . ARG A 1 92 ? 4.779 10.064 6.284 1.00 71.06 92 ARG A O 1
ATOM 733 N N . GLU A 1 93 ? 3.477 8.220 6.387 1.00 72.00 93 GLU A N 1
ATOM 734 C CA . GLU A 1 93 ? 3.020 8.340 7.771 1.00 72.00 93 GLU A CA 1
ATOM 735 C C . GLU A 1 93 ? 3.417 7.051 8.513 1.00 72.00 93 GLU A C 1
ATOM 737 O O . GLU A 1 93 ? 3.163 5.962 7.988 1.00 72.00 93 GLU A O 1
ATOM 742 N N . PRO A 1 94 ? 4.079 7.135 9.682 1.00 75.81 94 PRO A N 1
ATOM 743 C CA . PRO A 1 94 ? 4.433 5.950 10.452 1.00 75.81 94 PRO A CA 1
ATOM 744 C C . PRO A 1 94 ? 3.201 5.346 11.133 1.00 75.81 94 PRO A C 1
ATOM 746 O O . PRO A 1 94 ? 2.294 6.061 11.559 1.00 75.81 94 PRO A O 1
ATOM 749 N N . ILE A 1 95 ? 3.200 4.022 11.277 1.00 82.12 95 ILE A N 1
ATOM 750 C CA . ILE A 1 95 ? 2.218 3.286 12.079 1.00 82.12 95 ILE A CA 1
ATOM 751 C C . ILE A 1 95 ? 2.797 3.176 13.489 1.00 82.12 95 ILE A C 1
ATOM 753 O O . ILE A 1 95 ? 3.938 2.747 13.655 1.00 82.12 95 ILE A O 1
ATOM 757 N N . LEU A 1 96 ? 2.046 3.630 14.492 1.00 80.38 96 LEU A N 1
ATOM 758 C CA . LEU A 1 96 ? 2.508 3.684 15.879 1.00 80.38 96 LEU A CA 1
ATOM 759 C C . LEU A 1 96 ? 1.905 2.536 16.683 1.00 80.38 96 LEU A C 1
ATOM 761 O O . LEU A 1 96 ? 0.703 2.313 16.607 1.00 80.38 96 LEU A O 1
ATOM 765 N N . CYS A 1 97 ? 2.739 1.880 17.486 1.00 81.25 97 CYS A N 1
ATOM 766 C CA . CYS A 1 97 ? 2.348 0.884 18.485 1.00 81.25 97 CYS A CA 1
ATOM 767 C C . CYS A 1 97 ? 2.896 1.342 19.843 1.00 81.25 97 CYS A C 1
ATOM 769 O O . CYS A 1 97 ? 4.026 1.834 19.907 1.00 81.25 97 CYS A O 1
ATOM 771 N N . LYS A 1 98 ? 2.118 1.219 20.922 1.00 82.44 98 LYS A N 1
ATOM 772 C CA . LYS A 1 98 ? 2.488 1.729 22.257 1.00 82.44 98 LYS A CA 1
ATOM 773 C C . LYS A 1 98 ? 3.748 1.075 22.821 1.00 82.44 98 LYS A C 1
ATOM 775 O O . LYS A 1 98 ? 4.535 1.743 23.482 1.00 82.44 98 LYS A O 1
ATOM 780 N N . ASN A 1 99 ? 3.930 -0.216 22.557 1.00 81.38 99 ASN A N 1
ATOM 781 C CA . ASN A 1 99 ? 5.030 -1.028 23.078 1.00 81.38 99 ASN A CA 1
ATOM 782 C C . ASN A 1 99 ? 6.326 -0.930 22.252 1.00 81.38 99 ASN A C 1
ATOM 784 O O . ASN A 1 99 ? 7.323 -1.544 22.624 1.00 81.38 99 ASN A O 1
ATOM 788 N N . ILE A 1 100 ? 6.333 -0.171 21.149 1.00 80.00 100 ILE A N 1
ATOM 789 C CA . ILE A 1 100 ? 7.531 0.055 20.337 1.00 80.00 100 ILE A CA 1
ATOM 790 C C . ILE A 1 100 ? 8.125 1.422 20.700 1.00 80.00 100 ILE A C 1
ATOM 792 O O . ILE A 1 100 ? 7.549 2.458 20.342 1.00 80.00 100 ILE A O 1
ATOM 796 N N . PRO A 1 101 ? 9.270 1.458 21.414 1.00 73.44 101 PRO A N 1
ATOM 797 C CA . PRO A 1 101 ? 9.871 2.706 21.850 1.00 73.44 101 PRO A CA 1
ATOM 798 C C . PRO A 1 101 ? 10.375 3.513 20.655 1.00 73.44 101 PRO A C 1
ATOM 800 O O . PRO A 1 101 ? 10.810 2.984 19.629 1.00 73.44 101 PRO A O 1
ATOM 803 N N . ARG A 1 102 ? 10.343 4.834 20.803 1.00 73.06 102 ARG A N 1
ATOM 804 C CA . ARG A 1 102 ? 10.897 5.754 19.811 1.00 73.06 102 ARG A CA 1
ATOM 805 C C . ARG A 1 102 ? 12.383 5.922 20.094 1.00 73.06 102 ARG A C 1
ATOM 807 O O . ARG A 1 102 ? 12.763 6.192 21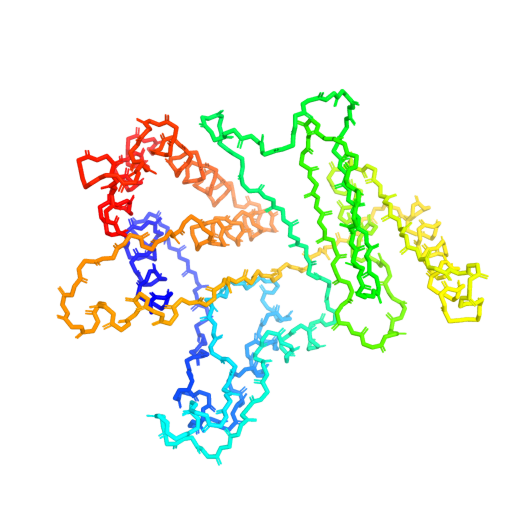.225 1.00 73.06 102 ARG A O 1
ATOM 814 N N . LEU A 1 103 ? 13.210 5.810 19.056 1.00 67.81 103 LEU A N 1
ATOM 815 C CA . LEU A 1 103 ? 14.667 5.965 19.177 1.00 67.81 103 LEU A CA 1
ATOM 816 C C . LEU A 1 103 ? 15.100 7.389 19.560 1.00 67.81 103 LEU A C 1
ATOM 818 O O . LEU A 1 103 ? 16.222 7.585 20.010 1.00 67.81 103 LEU A O 1
ATOM 822 N N . VAL A 1 104 ? 14.227 8.382 19.373 1.00 62.19 104 VAL A N 1
ATOM 823 C CA . VAL A 1 104 ? 14.485 9.777 19.744 1.00 62.19 104 VAL A CA 1
ATOM 824 C C . VAL A 1 104 ? 13.646 10.116 20.986 1.00 62.19 104 VAL A C 1
ATOM 826 O O . VAL A 1 104 ? 12.414 10.074 20.881 1.00 62.19 104 VAL A O 1
ATOM 829 N N . PRO A 1 105 ? 14.275 10.424 22.140 1.00 54.66 105 PRO A N 1
ATOM 830 C CA . PRO A 1 105 ? 13.576 10.677 23.401 1.00 54.66 105 PRO A CA 1
ATOM 831 C C . PRO A 1 105 ? 12.764 11.990 23.419 1.00 54.66 105 PRO A C 1
ATOM 833 O O . PRO A 1 105 ? 12.907 12.871 22.570 1.00 54.66 105 PRO A O 1
ATOM 836 N N . GLU A 1 106 ? 11.838 12.056 24.376 1.00 53.12 106 GLU A N 1
ATOM 837 C CA . GLU A 1 106 ? 10.661 12.936 24.447 1.00 53.12 106 GLU A CA 1
ATOM 838 C C . GLU A 1 106 ? 10.954 14.429 24.675 1.00 53.12 106 GLU A C 1
ATOM 840 O O . GLU A 1 106 ? 11.824 14.725 25.469 1.00 53.12 106 GLU A O 1
ATOM 845 N N . PHE A 1 107 ? 10.162 15.343 24.074 1.00 44.75 107 PHE A N 1
ATOM 846 C CA . PHE A 1 107 ? 9.630 16.605 24.660 1.00 44.75 107 PHE A CA 1
ATOM 847 C C . PHE A 1 107 ? 8.464 17.154 23.772 1.00 44.75 107 PHE A C 1
ATOM 849 O O . PHE A 1 107 ? 8.283 16.714 22.637 1.00 44.75 107 PHE A O 1
ATOM 856 N N . GLY A 1 108 ? 7.571 18.017 24.303 1.00 50.62 108 GLY A N 1
ATOM 857 C CA . GLY A 1 108 ? 6.320 18.495 23.641 1.00 50.62 108 GLY A CA 1
ATOM 858 C C . GLY A 1 108 ? 6.537 19.350 22.379 1.00 50.62 108 GLY A C 1
ATOM 859 O O . GLY A 1 108 ? 7.577 19.967 22.264 1.00 50.62 108 GLY A O 1
ATOM 860 N N . ALA A 1 109 ? 5.649 19.480 21.380 1.00 48.53 109 ALA A N 1
ATOM 861 C CA . ALA A 1 109 ? 4.223 19.190 21.173 1.00 48.53 109 ALA A CA 1
ATOM 862 C C . ALA A 1 109 ? 3.891 19.189 19.639 1.00 48.53 109 ALA A C 1
ATOM 864 O O . ALA A 1 109 ? 4.735 19.596 18.862 1.00 48.53 109 ALA A O 1
ATOM 865 N N . LYS A 1 110 ? 2.648 18.811 19.239 1.00 47.84 110 LYS A N 1
ATOM 866 C CA . LYS A 1 110 ? 1.966 18.860 17.890 1.00 47.84 110 LYS A CA 1
ATOM 867 C C . LYS A 1 110 ? 2.344 17.809 16.797 1.00 47.84 110 LYS A C 1
ATOM 869 O O . LYS A 1 110 ? 3.375 17.160 16.890 1.00 47.84 110 LYS A O 1
ATOM 874 N N . ARG A 1 111 ? 1.411 17.528 15.851 1.00 50.44 111 ARG A N 1
ATOM 875 C CA . ARG A 1 111 ? 1.569 16.649 14.646 1.00 50.44 111 ARG A CA 1
ATOM 876 C C . ARG A 1 111 ? 1.991 17.535 13.472 1.00 50.44 111 ARG A C 1
ATOM 878 O O . ARG A 1 111 ? 1.500 18.655 13.409 1.00 50.44 111 ARG A O 1
ATOM 885 N N . TYR A 1 112 ? 2.851 17.057 12.576 1.00 55.22 112 TYR A N 1
ATOM 886 C CA . TYR A 1 112 ? 3.492 17.901 11.558 1.00 55.22 112 TYR A CA 1
ATOM 887 C C . TYR A 1 112 ? 3.446 17.251 10.174 1.00 55.22 112 TYR A C 1
ATOM 889 O O . TYR A 1 112 ? 3.647 16.044 10.044 1.00 55.22 112 TYR A O 1
ATOM 897 N N . LEU A 1 113 ? 3.201 18.047 9.135 1.00 51.06 113 LEU A N 1
ATOM 898 C CA . LEU A 1 113 ? 3.387 17.648 7.741 1.00 51.06 113 LEU A CA 1
ATOM 899 C C . LEU A 1 113 ? 4.556 18.449 7.153 1.00 51.06 113 LEU A C 1
ATOM 901 O O . LEU A 1 113 ? 4.512 19.676 7.154 1.00 51.06 113 LEU A O 1
ATOM 905 N N . PHE A 1 114 ? 5.587 17.764 6.655 1.00 57.59 114 PHE A N 1
ATOM 906 C CA . PHE A 1 114 ? 6.739 18.391 5.998 1.00 57.59 114 PHE A CA 1
ATOM 907 C C . PHE A 1 114 ? 6.729 18.115 4.501 1.00 57.59 114 PHE A C 1
ATOM 909 O O . PHE A 1 114 ? 6.573 16.964 4.097 1.00 57.59 114 PHE A O 1
ATOM 916 N N . VAL A 1 115 ? 6.960 19.145 3.688 1.00 55.22 115 VAL A N 1
ATOM 917 C CA . VAL A 1 115 ? 7.185 19.020 2.241 1.00 55.22 115 VAL A CA 1
ATOM 918 C C . VAL A 1 115 ? 8.645 19.311 1.938 1.00 55.22 115 VAL A C 1
ATOM 920 O O . VAL A 1 115 ? 9.189 20.301 2.426 1.00 55.22 115 VAL A O 1
ATOM 923 N N . TYR A 1 116 ? 9.285 18.453 1.141 1.00 57.56 116 TYR A N 1
ATOM 924 C CA . TYR A 1 116 ? 10.699 18.600 0.799 1.00 57.56 116 TYR A CA 1
ATOM 925 C C . TYR A 1 116 ? 10.994 18.379 -0.691 1.00 57.56 116 TYR A C 1
ATOM 927 O O . TYR A 1 116 ? 10.382 17.516 -1.328 1.00 57.56 116 TYR A O 1
ATOM 935 N N . THR A 1 117 ? 11.963 19.141 -1.216 1.00 43.19 117 THR A N 1
ATOM 936 C CA . THR A 1 117 ? 12.305 19.251 -2.648 1.00 43.19 117 THR A CA 1
ATOM 937 C C . THR A 1 117 ? 13.741 18.818 -3.005 1.00 43.19 117 THR A C 1
ATOM 939 O O . THR A 1 117 ? 14.160 19.031 -4.134 1.00 43.19 117 THR A O 1
ATOM 942 N N . GLY A 1 118 ? 14.514 18.177 -2.112 1.00 43.12 118 GLY A N 1
ATOM 943 C CA . GLY A 1 118 ? 15.929 17.841 -2.392 1.00 43.12 118 GLY A CA 1
ATOM 944 C C . GLY A 1 118 ? 16.460 16.539 -1.774 1.00 43.12 118 GLY A C 1
ATOM 945 O O . GLY A 1 118 ? 15.695 15.620 -1.474 1.00 43.12 118 GLY A O 1
ATOM 946 N N . ALA A 1 119 ? 17.782 16.453 -1.576 1.00 39.38 119 ALA A N 1
ATOM 947 C CA . ALA A 1 119 ? 18.453 15.465 -0.725 1.00 39.38 119 ALA A CA 1
ATOM 948 C C . ALA A 1 119 ? 19.049 16.175 0.502 1.00 39.38 119 ALA A C 1
ATOM 950 O O . ALA A 1 119 ? 19.941 17.017 0.378 1.00 39.38 119 ALA A O 1
ATOM 951 N N . LEU A 1 120 ? 18.546 15.853 1.693 1.00 39.56 120 LEU A N 1
ATOM 952 C CA . LEU A 1 120 ? 19.007 16.436 2.949 1.00 39.56 120 LEU A CA 1
ATOM 953 C C . LEU A 1 120 ? 19.727 15.348 3.741 1.00 39.56 120 LEU A C 1
ATOM 955 O O . LEU A 1 120 ? 19.139 14.330 4.100 1.00 39.56 120 LEU A O 1
ATOM 959 N N . ASN A 1 121 ? 21.001 15.592 4.028 1.00 39.50 121 ASN A N 1
ATOM 960 C CA . ASN A 1 121 ? 21.726 14.888 5.072 1.00 39.50 121 ASN A CA 1
ATOM 961 C C . ASN A 1 121 ? 21.313 15.548 6.401 1.00 39.50 121 ASN A C 1
ATOM 963 O O . ASN A 1 121 ? 21.930 16.517 6.843 1.00 39.50 121 ASN A O 1
ATOM 967 N N . ILE A 1 122 ? 20.174 15.125 6.960 1.00 42.41 122 ILE A N 1
ATOM 968 C CA . ILE A 1 122 ? 19.621 15.691 8.201 1.00 42.41 122 ILE A CA 1
ATOM 969 C C . ILE A 1 122 ? 20.440 15.144 9.370 1.00 42.41 122 ILE A C 1
ATOM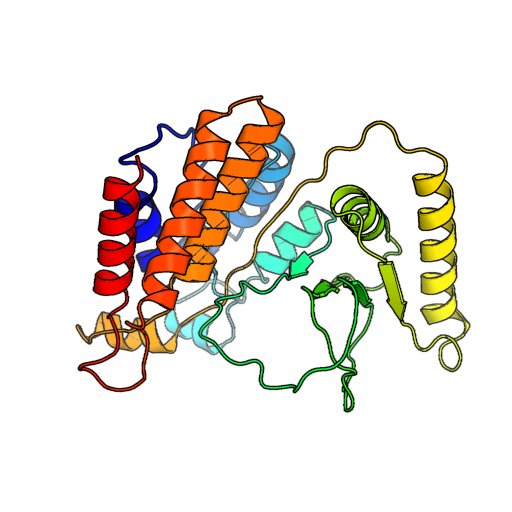 971 O O . ILE A 1 122 ? 20.188 14.040 9.844 1.00 42.41 122 ILE A O 1
ATOM 975 N N . LYS A 1 123 ? 21.438 15.908 9.826 1.00 35.34 123 LYS A N 1
ATOM 976 C CA . LYS A 1 123 ? 22.232 15.581 11.024 1.00 35.34 123 LYS A CA 1
ATOM 977 C C . LYS A 1 123 ? 21.646 16.109 12.340 1.00 35.34 123 LYS A C 1
ATOM 979 O O . LYS A 1 123 ? 22.281 15.967 13.377 1.00 35.34 123 LYS A O 1
ATOM 984 N N . SER A 1 124 ? 20.429 16.645 12.349 1.00 37.34 124 SER A N 1
ATOM 985 C CA . SER A 1 124 ? 19.725 16.938 13.600 1.00 37.34 124 SER A CA 1
ATOM 986 C C . SER A 1 124 ? 18.211 16.895 13.406 1.00 37.34 124 SER A C 1
ATOM 988 O O . SER A 1 124 ? 17.636 17.660 12.636 1.00 37.34 124 SER A O 1
ATOM 990 N N . PHE A 1 125 ? 17.554 15.970 14.105 1.00 40.34 125 PHE A N 1
ATOM 991 C CA . PHE A 1 125 ? 16.105 15.971 14.270 1.00 40.34 125 PHE A CA 1
ATOM 992 C C . PHE A 1 125 ? 15.776 16.563 15.642 1.00 40.34 125 PHE A C 1
ATOM 994 O O . PHE A 1 125 ? 16.264 16.076 16.658 1.00 40.34 125 PHE A O 1
ATOM 1001 N N . LEU A 1 126 ? 14.936 17.599 15.660 1.00 37.38 126 LEU A N 1
ATOM 1002 C CA . LEU A 1 126 ? 14.166 18.000 16.842 1.00 37.38 126 LEU A CA 1
ATOM 1003 C C . LEU A 1 126 ? 13.047 16.969 17.100 1.00 37.38 126 LEU A C 1
ATOM 1005 O O . LEU A 1 126 ? 12.617 16.294 16.167 1.00 37.38 126 LEU A O 1
ATOM 1009 N N . CYS A 1 127 ? 12.640 16.815 18.363 1.00 48.59 127 CYS A N 1
ATOM 1010 C CA . CYS A 1 127 ? 11.825 15.724 18.929 1.00 48.59 127 CYS A CA 1
ATOM 1011 C C . CYS A 1 127 ? 10.303 15.851 18.659 1.00 48.59 127 CYS A C 1
ATOM 1013 O O . CYS A 1 127 ? 9.805 16.965 18.520 1.00 48.59 127 CYS A O 1
ATOM 1015 N N . TRP A 1 128 ? 9.520 14.748 18.649 1.00 49.19 128 TRP A N 1
ATOM 1016 C CA . TRP A 1 128 ? 8.065 14.808 18.351 1.00 49.19 128 TRP A CA 1
ATOM 1017 C C . TRP A 1 128 ? 7.174 13.865 19.191 1.00 49.19 128 TRP A C 1
ATOM 1019 O O . TRP A 1 128 ? 7.340 12.643 19.196 1.00 49.19 128 TRP A O 1
ATOM 1029 N N . LYS A 1 129 ? 6.117 14.418 19.819 1.00 47.75 129 LYS A N 1
ATOM 1030 C CA . LYS A 1 129 ? 5.055 13.655 20.527 1.00 47.75 129 LYS A CA 1
ATOM 1031 C C . LYS A 1 129 ? 4.088 12.920 19.591 1.00 47.75 129 LYS A C 1
ATOM 1033 O O . LYS A 1 129 ? 3.405 11.983 19.999 1.00 47.75 129 LYS A O 1
ATOM 1038 N N . LYS A 1 130 ? 3.994 13.355 18.344 1.00 58.28 130 LYS A N 1
ATOM 1039 C CA . LYS A 1 130 ? 2.816 13.210 17.489 1.00 58.28 130 LYS A CA 1
ATOM 1040 C C . LYS A 1 130 ? 3.297 12.926 16.051 1.00 58.28 130 LYS A C 1
ATOM 1042 O O . LYS A 1 130 ? 4.401 13.320 15.701 1.00 58.28 130 LYS A O 1
ATOM 1047 N N . LEU A 1 131 ? 2.499 12.199 15.258 1.00 59.25 131 LEU A N 1
ATOM 1048 C CA . LEU A 1 131 ? 2.846 11.746 13.899 1.00 59.25 131 LEU A CA 1
ATOM 1049 C C . LEU A 1 131 ? 3.450 12.863 13.037 1.00 59.25 131 LEU A C 1
ATOM 1051 O O . LEU A 1 131 ? 2.915 13.974 12.991 1.00 59.25 131 LEU A O 1
ATOM 1055 N N . ILE A 1 132 ? 4.525 12.516 12.330 1.00 65.94 132 ILE A N 1
ATOM 1056 C CA . ILE A 1 132 ? 5.069 13.317 11.242 1.00 65.94 132 ILE A CA 1
ATOM 1057 C C . ILE A 1 132 ? 4.711 12.625 9.942 1.00 65.94 132 ILE A C 1
ATOM 1059 O O . ILE A 1 132 ? 5.017 11.447 9.758 1.00 65.94 132 ILE A O 1
ATOM 1063 N N . CYS A 1 133 ? 4.097 13.369 9.037 1.00 65.94 133 CYS A N 1
ATOM 1064 C CA . CYS A 1 133 ? 3.970 12.943 7.661 1.00 65.94 133 CYS A CA 1
ATOM 1065 C C . CYS A 1 133 ? 5.026 13.664 6.823 1.00 65.94 133 CYS A C 1
ATOM 1067 O O . CYS A 1 133 ? 5.193 14.878 6.931 1.00 65.94 133 CYS A O 1
ATOM 1069 N N . ILE A 1 134 ? 5.742 12.917 5.987 1.00 68.69 134 ILE A N 1
ATOM 1070 C CA . ILE A 1 134 ? 6.697 13.488 5.036 1.00 68.69 134 ILE A CA 1
ATOM 1071 C C . ILE A 1 134 ? 6.086 13.380 3.642 1.00 68.69 134 ILE A C 1
ATOM 1073 O O . ILE A 1 134 ? 5.872 12.277 3.136 1.00 68.69 134 ILE A O 1
ATOM 1077 N N . GLY A 1 135 ? 5.794 14.531 3.044 1.00 65.00 135 GLY A N 1
ATOM 1078 C CA . GLY A 1 135 ? 5.479 14.694 1.634 1.00 65.00 135 GLY A CA 1
ATOM 1079 C C . GLY A 1 135 ? 6.771 14.900 0.852 1.00 65.00 135 GLY A C 1
ATOM 1080 O O . GLY A 1 135 ? 7.464 15.902 1.029 1.00 65.00 135 GLY A O 1
ATOM 1081 N N . ARG A 1 136 ? 7.129 13.949 -0.010 1.00 69.25 136 ARG A N 1
ATOM 1082 C CA . ARG A 1 136 ? 8.270 14.129 -0.915 1.00 69.25 136 ARG A CA 1
ATOM 1083 C C . ARG A 1 136 ? 7.760 14.552 -2.281 1.00 69.25 136 ARG A C 1
ATOM 1085 O O . ARG A 1 136 ? 7.061 13.776 -2.935 1.00 69.25 136 ARG A O 1
ATOM 1092 N N . HIS A 1 137 ? 8.206 15.715 -2.739 1.00 64.44 137 HIS A N 1
ATOM 1093 C CA . HIS A 1 137 ? 8.072 16.078 -4.138 1.00 64.44 137 HIS A CA 1
ATOM 1094 C C . HIS A 1 137 ? 9.143 15.322 -4.934 1.00 64.44 137 HIS A C 1
ATOM 1096 O O . HIS A 1 137 ? 10.338 15.564 -4.787 1.00 64.44 137 HIS A O 1
ATOM 1102 N N . ALA A 1 138 ? 8.729 14.309 -5.695 1.00 58.41 138 ALA A N 1
ATOM 1103 C CA . ALA A 1 138 ? 9.633 13.380 -6.377 1.00 58.41 138 ALA A CA 1
ATOM 1104 C C . ALA A 1 138 ? 9.585 13.548 -7.906 1.00 58.41 138 ALA A C 1
ATOM 1106 O O . ALA A 1 138 ? 9.656 12.562 -8.646 1.00 58.41 138 ALA A O 1
ATOM 1107 N N . TYR A 1 139 ? 9.450 14.802 -8.344 1.00 58.06 139 TYR A N 1
ATOM 1108 C CA . TYR A 1 139 ? 9.522 15.250 -9.732 1.00 58.06 139 TYR A CA 1
ATOM 1109 C C . TYR A 1 139 ? 10.556 16.373 -9.845 1.00 58.06 139 TYR A C 1
ATOM 1111 O O . TYR A 1 139 ? 10.628 17.203 -8.938 1.00 58.06 139 TYR A O 1
ATOM 1119 N N . GLY A 1 140 ? 11.332 16.388 -10.933 1.00 49.53 140 GLY A N 1
ATOM 1120 C CA . GLY A 1 140 ? 12.307 17.440 -11.237 1.00 49.53 140 GLY A CA 1
ATOM 1121 C C . GLY A 1 140 ? 11.627 18.793 -11.434 1.00 49.53 140 GLY A C 1
ATOM 1122 O O . GLY A 1 140 ? 11.253 19.152 -12.542 1.00 49.53 140 GLY A O 1
ATOM 1123 N N . ASP A 1 141 ? 11.445 19.511 -10.334 1.00 50.97 141 ASP A N 1
ATOM 1124 C CA . ASP A 1 141 ? 11.197 20.955 -10.279 1.00 50.97 141 ASP A CA 1
ATOM 1125 C C . ASP A 1 141 ? 9.875 21.471 -10.810 1.00 50.97 141 ASP A C 1
ATOM 1127 O O . ASP A 1 141 ? 9.716 22.661 -11.066 1.00 50.97 141 ASP A O 1
ATOM 1131 N N . GLN A 1 142 ? 8.876 20.601 -10.900 1.00 51.47 142 GLN A N 1
ATOM 1132 C CA . GLN A 1 142 ? 7.518 21.046 -11.174 1.00 51.47 142 GLN A CA 1
ATOM 1133 C C . GLN A 1 142 ? 6.858 21.570 -9.893 1.00 51.47 142 GLN A C 1
ATOM 1135 O O . GLN A 1 142 ? 6.741 20.885 -8.886 1.00 51.47 142 GLN A O 1
ATOM 1140 N N . HIS A 1 143 ? 6.463 22.835 -9.915 1.00 55.84 143 HIS A N 1
ATOM 1141 C CA . HIS A 1 143 ? 6.077 23.582 -8.726 1.00 55.84 143 HIS A CA 1
ATOM 1142 C C . HIS A 1 143 ? 4.605 23.372 -8.349 1.00 55.84 143 HIS A C 1
ATOM 1144 O O . HIS A 1 143 ? 3.740 24.147 -8.750 1.00 55.84 143 HIS A O 1
ATOM 1150 N N . LYS A 1 144 ? 4.292 22.310 -7.600 1.00 61.81 144 LYS A N 1
ATOM 1151 C CA . LYS A 1 144 ? 2.908 22.036 -7.178 1.00 61.81 144 LYS A CA 1
ATOM 1152 C C . LYS A 1 144 ? 2.845 21.619 -5.708 1.00 61.81 144 LYS A C 1
ATOM 1154 O O . LYS A 1 144 ? 3.169 20.492 -5.351 1.00 61.81 144 LYS A O 1
ATOM 1159 N N . ALA A 1 145 ? 2.424 22.547 -4.846 1.00 65.19 145 ALA A N 1
ATOM 1160 C CA . ALA A 1 145 ? 2.260 22.337 -3.401 1.00 65.19 145 ALA A CA 1
ATOM 1161 C C . ALA A 1 145 ? 0.849 21.856 -2.999 1.00 65.19 145 ALA A C 1
ATOM 1163 O O . ALA A 1 145 ? 0.590 21.576 -1.828 1.00 65.19 145 ALA A O 1
ATOM 1164 N N . THR A 1 146 ? -0.056 21.756 -3.973 1.00 72.56 146 THR A N 1
ATOM 1165 C CA . THR A 1 146 ? -1.502 21.574 -3.803 1.00 72.56 146 THR A CA 1
ATOM 1166 C C . THR A 1 146 ? -1.856 20.376 -2.922 1.00 72.56 146 THR A C 1
ATOM 1168 O O . THR A 1 146 ? -2.590 20.529 -1.947 1.00 72.56 146 THR A O 1
ATOM 1171 N N . ASP A 1 147 ? -1.269 19.205 -3.185 1.00 71.62 147 ASP A N 1
ATOM 1172 C CA . ASP A 1 147 ? -1.557 17.984 -2.420 1.00 71.62 147 ASP A CA 1
ATOM 1173 C C . ASP A 1 147 ? -1.197 18.123 -0.939 1.00 71.62 147 ASP A C 1
ATOM 1175 O O . ASP A 1 147 ? -1.894 17.608 -0.063 1.00 71.62 147 ASP A O 1
ATOM 1179 N N . ALA A 1 148 ? -0.086 18.801 -0.646 1.00 72.38 148 ALA A N 1
ATOM 1180 C CA . ALA A 1 148 ? 0.388 18.958 0.718 1.00 72.38 148 ALA A CA 1
ATOM 1181 C C . ALA A 1 148 ? -0.484 19.931 1.512 1.00 72.38 148 ALA A C 1
ATOM 1183 O O . ALA A 1 148 ? -0.780 19.661 2.677 1.00 72.38 148 ALA A O 1
ATOM 1184 N N . VAL A 1 149 ? -0.943 21.005 0.864 1.00 72.00 149 VAL A N 1
ATOM 1185 C CA . VAL A 1 149 ? -1.894 21.960 1.446 1.00 72.00 149 VAL A CA 1
ATOM 1186 C C . VAL A 1 149 ? -3.247 21.289 1.703 1.00 72.00 149 VAL A C 1
ATOM 1188 O O . VAL A 1 149 ? -3.789 21.390 2.805 1.00 72.00 149 VAL A O 1
ATOM 1191 N N . PHE A 1 150 ? -3.769 20.507 0.753 1.00 73.38 150 PHE A N 1
ATOM 1192 C CA . PHE A 1 150 ? -5.002 19.746 0.978 1.00 73.38 150 PHE A CA 1
ATOM 1193 C C . PHE A 1 150 ? -4.864 18.735 2.119 1.00 73.38 150 PHE A C 1
ATOM 1195 O O . PHE A 1 150 ? -5.737 18.652 2.987 1.00 73.38 150 PHE A O 1
ATOM 1202 N N . MET A 1 151 ? -3.751 18.000 2.169 1.00 73.50 151 MET A N 1
ATOM 1203 C CA . MET A 1 151 ? -3.489 17.039 3.239 1.00 73.50 151 MET A CA 1
ATOM 1204 C C . MET A 1 151 ? -3.392 17.702 4.616 1.00 73.50 151 MET A C 1
ATOM 1206 O O . MET A 1 151 ? -3.942 17.159 5.578 1.00 73.50 151 MET A O 1
ATOM 1210 N N . SER A 1 152 ? -2.744 18.867 4.738 1.00 73.06 152 SER A N 1
ATOM 1211 C CA . SER A 1 152 ? -2.671 19.586 6.017 1.00 73.06 152 SER A CA 1
ATOM 1212 C C . SER A 1 152 ? -4.039 20.053 6.496 1.00 73.06 152 SER A C 1
ATOM 1214 O O . SER A 1 152 ? -4.343 19.920 7.682 1.00 73.06 152 SER A O 1
ATOM 1216 N N . ILE A 1 153 ? -4.884 20.532 5.580 1.00 73.06 153 ILE A N 1
ATOM 1217 C CA . ILE A 1 153 ? -6.242 20.998 5.885 1.00 73.06 153 ILE A CA 1
ATOM 1218 C C . ILE A 1 153 ? -7.119 19.818 6.315 1.00 73.06 153 ILE A C 1
ATOM 1220 O O . ILE A 1 153 ? -7.715 19.860 7.392 1.00 73.06 153 ILE A O 1
ATOM 1224 N N . GLN A 1 154 ? -7.111 18.716 5.554 1.00 73.00 154 GLN A N 1
ATOM 1225 C CA . GLN A 1 154 ? -7.864 17.501 5.885 1.00 73.00 154 GLN A CA 1
ATOM 1226 C C . GLN A 1 154 ? -7.462 16.937 7.257 1.00 73.00 154 GLN A C 1
ATOM 1228 O O . GLN A 1 154 ? -8.312 16.540 8.054 1.00 73.00 154 GLN A O 1
ATOM 1233 N N . LYS A 1 155 ? -6.157 16.886 7.544 1.00 71.81 155 LYS A N 1
ATOM 1234 C CA . LYS A 1 155 ? -5.627 16.345 8.804 1.00 71.81 155 LYS A CA 1
ATOM 1235 C C . LYS A 1 155 ? -5.708 17.344 9.963 1.00 71.81 155 LYS A C 1
ATOM 1237 O O . LYS A 1 155 ? -5.513 16.932 11.108 1.00 71.81 155 LYS A O 1
ATOM 1242 N N . LYS A 1 156 ? -5.977 18.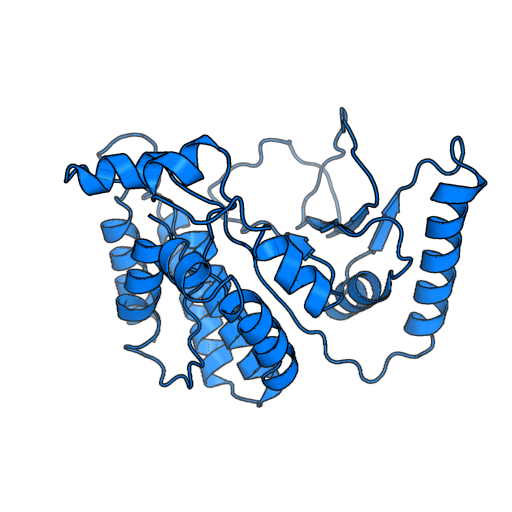626 9.684 1.00 73.25 156 LYS A N 1
ATOM 1243 C CA . LYS A 1 156 ? -5.844 19.754 10.620 1.00 73.25 156 LYS A CA 1
ATOM 1244 C C . LYS A 1 156 ? -4.443 19.810 11.246 1.00 73.25 156 LYS A C 1
ATOM 1246 O O . LYS A 1 156 ? -4.296 19.966 12.460 1.00 73.25 156 LYS A O 1
ATOM 1251 N N . TRP A 1 157 ? -3.404 19.582 10.438 1.00 74.12 157 TRP A N 1
ATOM 1252 C CA . TRP A 1 157 ? -2.007 19.595 10.887 1.00 74.12 157 TRP A CA 1
ATOM 1253 C C . TRP A 1 157 ? -1.287 20.848 10.389 1.00 74.12 157 TRP A C 1
ATOM 1255 O O . TRP A 1 157 ? -1.480 21.234 9.241 1.00 74.12 157 TRP A O 1
ATOM 1265 N N . PRO A 1 158 ? -0.415 21.447 11.212 1.00 69.75 158 PRO A N 1
ATOM 1266 C CA . PRO A 1 158 ? 0.600 22.382 10.753 1.00 69.75 158 PRO A CA 1
ATOM 1267 C C . PRO A 1 158 ? 1.393 21.856 9.544 1.00 69.75 158 PRO A C 1
ATOM 1269 O O . PRO A 1 158 ? 1.861 20.710 9.549 1.00 69.75 158 PRO A O 1
ATOM 1272 N N . LEU A 1 159 ? 1.555 22.711 8.533 1.00 73.38 159 LEU A N 1
ATOM 1273 C CA . LEU A 1 159 ? 2.293 22.432 7.304 1.00 73.38 159 LEU A CA 1
ATOM 1274 C C . LEU A 1 159 ? 3.604 23.220 7.285 1.00 73.38 159 LEU A C 1
ATOM 1276 O O . LEU A 1 159 ? 3.602 24.428 7.503 1.00 73.38 159 LEU A O 1
ATOM 1280 N N . TYR A 1 160 ? 4.708 22.536 6.995 1.00 75.75 160 TYR A N 1
ATOM 1281 C CA . TYR A 1 160 ? 6.042 23.124 6.934 1.00 75.75 160 TYR A CA 1
ATOM 1282 C C . TYR A 1 160 ? 6.703 22.819 5.589 1.00 75.75 160 TYR A C 1
ATOM 1284 O O . TYR A 1 160 ? 6.776 21.663 5.166 1.00 75.75 160 TYR A O 1
ATOM 1292 N N . LEU A 1 161 ? 7.235 23.858 4.948 1.00 78.69 161 LEU A N 1
ATOM 1293 C CA . LEU A 1 161 ? 8.156 23.758 3.819 1.00 78.69 161 LEU A CA 1
ATOM 1294 C C . LEU A 1 161 ? 9.556 24.155 4.297 1.00 78.69 161 LEU A C 1
ATOM 1296 O O . LEU A 1 161 ? 9.711 25.125 5.037 1.00 78.69 161 LEU A O 1
ATOM 1300 N N . SER A 1 162 ? 10.579 23.436 3.842 1.00 76.38 162 SER A N 1
ATOM 1301 C CA . SER A 1 162 ? 11.974 23.841 4.016 1.00 76.38 162 SER A CA 1
ATOM 1302 C C . SER A 1 162 ? 12.699 23.801 2.676 1.00 76.38 162 SER A C 1
ATOM 1304 O O . SER A 1 162 ? 12.620 22.805 1.956 1.00 76.38 162 SER A O 1
ATOM 1306 N N . THR A 1 163 ? 13.415 24.881 2.361 1.00 77.81 163 THR A N 1
ATOM 1307 C CA . THR A 1 163 ? 14.293 25.004 1.190 1.00 77.81 163 THR A CA 1
ATOM 1308 C C . THR A 1 163 ? 15.617 25.662 1.599 1.00 77.81 163 THR A C 1
ATOM 1310 O O . THR A 1 163 ? 15.748 26.201 2.699 1.00 77.81 163 THR A O 1
ATOM 1313 N N . LYS A 1 164 ? 16.628 25.612 0.728 1.00 82.12 164 LYS A N 1
ATOM 1314 C CA . LYS A 1 164 ? 17.910 26.322 0.855 1.00 82.12 164 LYS A CA 1
ATOM 1315 C C . LYS A 1 164 ? 17.921 27.595 -0.003 1.00 82.12 164 LYS A C 1
ATOM 1317 O O . LYS A 1 164 ? 18.915 27.908 -0.660 1.00 82.12 164 LYS A O 1
ATOM 1322 N N . ASN A 1 165 ? 16.833 28.363 0.008 1.00 77.81 165 ASN A N 1
ATOM 1323 C CA . ASN A 1 165 ? 16.664 29.570 -0.813 1.00 77.81 165 ASN A CA 1
ATOM 1324 C C . ASN A 1 165 ? 17.664 30.699 -0.501 1.00 77.81 165 ASN A C 1
ATOM 1326 O O . ASN A 1 165 ? 17.873 31.572 -1.336 1.00 77.81 165 ASN A O 1
ATOM 1330 N N . THR A 1 166 ? 18.309 30.694 0.667 1.00 74.69 166 THR A N 1
ATOM 1331 C CA . THR A 1 166 ? 19.397 31.638 0.977 1.00 74.69 166 THR A CA 1
ATOM 1332 C C . THR A 1 166 ? 20.636 31.408 0.106 1.00 74.69 166 THR A C 1
ATOM 1334 O O . THR A 1 166 ? 21.342 32.365 -0.210 1.00 74.69 166 THR A O 1
ATOM 1337 N N . ILE A 1 167 ? 20.860 30.163 -0.331 1.00 77.69 167 ILE A N 1
ATOM 1338 C CA . ILE A 1 167 ? 21.960 29.759 -1.217 1.00 77.69 167 ILE A CA 1
ATOM 1339 C C . ILE A 1 167 ? 21.473 29.678 -2.670 1.00 77.69 167 ILE A C 1
ATOM 1341 O O . ILE A 1 167 ? 22.034 30.318 -3.556 1.00 77.69 167 ILE A O 1
ATOM 1345 N N . LEU A 1 168 ? 20.383 28.949 -2.923 1.00 77.62 168 LEU A N 1
ATOM 1346 C CA . LEU A 1 168 ? 19.799 28.756 -4.255 1.00 77.62 168 LEU A CA 1
ATOM 1347 C C . LEU A 1 168 ? 18.660 29.752 -4.507 1.00 77.62 168 LEU A C 1
ATOM 1349 O O . LEU A 1 168 ? 17.504 29.372 -4.675 1.00 77.62 168 LEU A O 1
ATOM 1353 N N . LYS A 1 169 ? 18.989 31.047 -4.544 1.00 81.25 169 LYS A N 1
ATOM 1354 C CA . LYS A 1 169 ? 18.000 32.143 -4.552 1.00 81.25 169 LYS A CA 1
ATOM 1355 C C . LYS A 1 169 ? 16.935 32.031 -5.643 1.00 81.25 169 LYS A C 1
ATOM 1357 O O . LYS A 1 169 ? 15.760 32.180 -5.346 1.00 81.25 169 LYS A O 1
ATOM 1362 N N . LYS A 1 170 ? 17.323 31.763 -6.895 1.00 77.00 170 LYS A N 1
ATOM 1363 C CA . LYS A 1 170 ? 16.370 31.693 -8.021 1.00 77.00 170 LYS A CA 1
ATOM 1364 C C . LYS A 1 170 ? 15.565 30.393 -8.038 1.00 77.00 170 LYS A C 1
ATOM 1366 O O . LYS A 1 170 ? 14.379 30.413 -8.335 1.00 77.00 170 LYS A O 1
ATOM 1371 N N . TYR A 1 171 ? 16.208 29.272 -7.734 1.00 76.62 171 TYR A N 1
ATOM 1372 C CA . TYR A 1 171 ? 15.605 27.951 -7.873 1.00 76.62 171 TYR A CA 1
ATOM 1373 C C . TYR A 1 171 ? 14.781 27.574 -6.635 1.00 76.62 171 TYR A C 1
ATOM 1375 O O . TYR A 1 171 ? 13.563 27.451 -6.727 1.00 76.62 171 TYR A O 1
ATOM 1383 N N . ASP A 1 172 ? 15.401 27.526 -5.453 1.00 75.88 172 ASP A N 1
ATOM 1384 C CA . ASP A 1 172 ? 14.702 27.254 -4.189 1.00 75.88 172 ASP A CA 1
ATOM 1385 C C . ASP A 1 172 ? 13.785 28.412 -3.771 1.00 75.88 172 ASP A C 1
ATOM 1387 O O . ASP A 1 172 ? 12.786 28.183 -3.086 1.00 75.88 172 ASP A O 1
ATOM 1391 N N . GLY A 1 173 ? 14.093 29.647 -4.195 1.00 79.56 173 GLY A N 1
ATOM 1392 C CA . GLY A 1 173 ? 13.184 30.787 -4.036 1.00 79.56 173 GLY A CA 1
ATOM 1393 C C . GLY A 1 173 ? 11.870 30.563 -4.776 1.00 79.56 173 GLY A C 1
ATOM 1394 O O . GLY A 1 173 ? 10.812 30.673 -4.169 1.00 79.56 173 GLY A O 1
ATOM 1395 N N . ARG A 1 174 ? 11.925 30.082 -6.024 1.00 80.88 174 ARG A N 1
ATOM 1396 C CA . ARG A 1 174 ? 10.723 29.773 -6.809 1.00 80.88 174 ARG A CA 1
ATOM 1397 C C . ARG A 1 174 ? 9.837 28.708 -6.154 1.00 80.88 174 ARG A C 1
ATOM 1399 O O . ARG A 1 174 ? 8.617 28.812 -6.215 1.00 80.88 174 ARG A O 1
ATOM 1406 N N . PHE A 1 175 ? 10.417 27.707 -5.486 1.00 78.00 175 PHE A N 1
ATOM 1407 C CA . PHE A 1 175 ? 9.631 26.742 -4.704 1.00 78.00 175 PHE A CA 1
ATOM 1408 C C . PHE A 1 175 ? 8.931 27.376 -3.504 1.00 78.00 175 PHE A C 1
ATOM 1410 O O . PHE A 1 175 ? 7.782 27.036 -3.231 1.00 78.00 175 PHE A O 1
ATOM 1417 N N . LYS A 1 176 ? 9.618 28.271 -2.785 1.00 80.44 176 LYS A N 1
ATOM 1418 C CA . LYS A 1 176 ? 9.035 29.002 -1.656 1.00 80.44 176 LYS A CA 1
ATOM 1419 C C . LYS A 1 176 ? 7.864 29.866 -2.128 1.00 80.44 176 LYS A C 1
ATOM 1421 O O . LYS A 1 176 ? 6.800 29.802 -1.521 1.00 80.44 176 LYS A O 1
ATOM 1426 N N . ASP A 1 177 ? 8.060 30.624 -3.201 1.00 82.88 177 ASP A N 1
ATOM 1427 C CA . ASP A 1 177 ? 7.067 31.578 -3.693 1.00 82.88 177 ASP A CA 1
ATOM 1428 C C . ASP A 1 177 ? 5.814 30.847 -4.191 1.00 82.88 177 ASP A C 1
ATOM 1430 O O . ASP A 1 177 ? 4.708 31.145 -3.752 1.00 82.88 177 ASP A O 1
ATOM 1434 N N . ILE A 1 178 ? 5.978 29.780 -4.979 1.00 80.12 178 ILE A N 1
ATOM 1435 C CA . ILE A 1 178 ? 4.835 29.002 -5.482 1.00 80.12 178 ILE A CA 1
ATOM 1436 C C . ILE A 1 178 ? 4.118 28.262 -4.353 1.00 80.12 178 ILE A C 1
ATOM 1438 O O . ILE A 1 178 ? 2.894 28.155 -4.352 1.00 80.12 178 ILE A O 1
ATOM 1442 N N . PHE A 1 179 ? 4.852 27.759 -3.360 1.00 77.94 179 PHE A N 1
ATOM 1443 C CA . PHE A 1 179 ? 4.216 27.183 -2.182 1.00 77.94 179 PHE A CA 1
ATOM 1444 C C . PHE A 1 179 ? 3.377 28.221 -1.430 1.00 77.94 179 PHE A C 1
ATOM 1446 O O . PHE A 1 179 ? 2.267 27.897 -1.012 1.00 77.94 179 PHE A O 1
ATOM 1453 N N . GLN A 1 180 ? 3.878 29.450 -1.286 1.00 79.75 180 GLN A N 1
ATOM 1454 C CA . GLN A 1 180 ? 3.153 30.546 -0.648 1.00 79.75 180 GLN A CA 1
ATOM 1455 C C . GLN A 1 180 ? 1.885 30.909 -1.437 1.00 79.75 180 GLN A C 1
ATOM 1457 O O . GLN A 1 180 ? 0.805 30.955 -0.854 1.00 79.75 180 GLN A O 1
ATOM 1462 N N . GLU A 1 181 ? 1.986 31.071 -2.759 1.00 81.44 181 GLU A N 1
ATOM 1463 C CA . GLU A 1 181 ? 0.844 31.356 -3.642 1.00 81.44 181 GLU A CA 1
ATOM 1464 C C . GLU A 1 181 ? -0.236 30.265 -3.562 1.00 81.44 181 GLU A C 1
ATOM 1466 O O . GLU A 1 181 ? -1.430 30.545 -3.420 1.00 81.44 181 GLU A O 1
ATOM 1471 N N . VAL A 1 182 ? 0.171 28.993 -3.613 1.00 77.50 182 VAL A N 1
ATOM 1472 C CA . VAL A 1 182 ? -0.742 27.845 -3.505 1.00 77.50 182 VAL A CA 1
ATOM 1473 C C . VAL A 1 182 ? -1.370 27.768 -2.112 1.00 77.50 182 VAL A C 1
ATOM 1475 O O . VAL A 1 182 ? -2.563 27.495 -1.987 1.00 77.50 182 VAL A O 1
ATOM 1478 N N . TYR A 1 183 ? -0.593 28.022 -1.059 1.00 73.50 183 TYR A N 1
ATOM 1479 C CA . TYR A 1 183 ? -1.101 28.048 0.309 1.00 73.50 183 TYR A CA 1
ATOM 1480 C C . TYR A 1 183 ? -2.169 29.133 0.477 1.00 73.50 183 TYR A C 1
ATOM 1482 O O . TYR A 1 183 ? -3.266 28.843 0.947 1.00 73.50 183 TYR A O 1
ATOM 1490 N N . GLU A 1 184 ? -1.890 30.362 0.042 1.00 76.75 184 GLU A N 1
ATOM 1491 C CA . GLU A 1 184 ? -2.820 31.486 0.161 1.00 76.75 184 GLU A CA 1
ATOM 1492 C C . GLU A 1 184 ? -4.079 31.313 -0.690 1.00 76.75 184 GLU A C 1
ATOM 1494 O O . GLU A 1 184 ? -5.180 31.607 -0.219 1.00 76.75 184 GLU A O 1
ATOM 1499 N N . SER A 1 185 ? -3.934 30.827 -1.925 1.00 73.88 185 SER A N 1
ATOM 1500 C CA . SER A 1 185 ? -5.069 30.596 -2.823 1.00 73.88 185 SER A CA 1
ATOM 1501 C C . SER A 1 185 ? -6.000 29.508 -2.291 1.00 73.88 185 SER A C 1
ATOM 1503 O O . SER A 1 185 ? -7.203 29.735 -2.210 1.00 73.88 185 SER A O 1
ATOM 1505 N N . ILE A 1 186 ? -5.468 28.363 -1.852 1.00 68.75 186 ILE A N 1
ATOM 1506 C CA . ILE A 1 186 ? -6.288 27.253 -1.348 1.00 68.75 186 ILE A CA 1
ATOM 1507 C C . ILE A 1 186 ? -6.919 27.598 0.001 1.00 68.75 186 ILE A C 1
ATOM 1509 O O . ILE A 1 186 ? -8.093 27.298 0.199 1.00 68.75 186 ILE A O 1
ATOM 1513 N N . PHE A 1 187 ? -6.198 28.251 0.921 1.00 62.66 187 PHE A N 1
ATOM 1514 C CA . PHE A 1 187 ? -6.749 28.597 2.239 1.00 62.66 187 PHE A CA 1
ATOM 1515 C C . PHE A 1 187 ? -7.902 29.610 2.144 1.00 62.66 187 PHE A C 1
ATOM 1517 O O . PHE A 1 187 ? -8.814 29.574 2.968 1.00 62.66 187 PHE A O 1
ATOM 1524 N N . LYS A 1 188 ? -7.909 30.463 1.109 1.00 54.94 188 LYS A N 1
ATOM 1525 C CA . LYS A 1 188 ? -9.032 31.360 0.788 1.00 54.94 188 LYS A CA 1
ATOM 1526 C C . LYS A 1 188 ? -10.237 30.640 0.160 1.00 54.94 188 LYS A C 1
ATOM 1528 O O . LYS A 1 188 ? -11.325 31.203 0.171 1.00 54.94 188 LYS A O 1
ATOM 1533 N N . PHE A 1 189 ? -10.072 29.423 -0.368 1.00 51.62 189 PHE A N 1
ATOM 1534 C CA . PHE A 1 189 ? -11.054 28.763 -1.244 1.00 51.62 189 PHE A CA 1
ATOM 1535 C C . PHE A 1 189 ? -11.702 27.492 -0.662 1.00 51.62 189 PHE A C 1
ATOM 1537 O O . PHE A 1 189 ? -12.425 26.808 -1.376 1.00 51.62 189 PHE A O 1
ATOM 1544 N N . VAL A 1 190 ? -11.448 27.108 0.596 1.00 47.47 190 VAL A N 1
ATOM 1545 C CA . VAL A 1 190 ? -11.844 25.776 1.106 1.00 47.47 190 VAL A CA 1
ATOM 1546 C C . VAL A 1 190 ? -13.369 25.595 1.249 1.00 47.47 190 VAL A C 1
ATOM 1548 O O . VAL A 1 190 ? -13.924 25.705 2.337 1.00 47.47 190 VAL A O 1
ATOM 1551 N N . GLN A 1 191 ? -14.012 25.174 0.160 1.00 38.00 191 GLN A N 1
ATOM 1552 C CA . GLN A 1 191 ? -14.989 24.086 0.092 1.00 38.00 191 GLN A CA 1
ATOM 1553 C C . GLN A 1 191 ? -14.742 23.329 -1.228 1.00 38.00 191 GLN A C 1
ATOM 1555 O O . GLN A 1 191 ? -14.648 23.936 -2.285 1.00 38.00 191 GLN A O 1
ATOM 1560 N N . MET A 1 192 ? -14.670 21.996 -1.158 1.00 37.34 192 MET A N 1
ATOM 1561 C CA . MET A 1 192 ? -14.633 21.038 -2.285 1.00 37.34 192 MET A CA 1
ATOM 1562 C C . MET A 1 192 ? -13.291 20.775 -3.001 1.00 37.34 192 MET A C 1
ATOM 1564 O O . MET A 1 192 ? -13.039 21.267 -4.094 1.00 37.34 192 MET A O 1
ATOM 1568 N N . ALA A 1 193 ? -12.497 19.828 -2.484 1.00 37.41 193 ALA A N 1
ATOM 1569 C CA . ALA A 1 193 ? -11.581 19.054 -3.332 1.00 37.41 193 ALA A CA 1
ATOM 1570 C C . ALA A 1 193 ? -11.460 17.595 -2.859 1.00 37.41 193 ALA A C 1
ATOM 1572 O O . ALA A 1 193 ? -11.315 17.329 -1.663 1.00 37.41 193 ALA A O 1
ATOM 1573 N N . LYS A 1 194 ? -11.513 16.649 -3.808 1.00 36.69 194 LYS A N 1
ATOM 1574 C CA . LYS A 1 194 ? -11.235 15.215 -3.607 1.00 36.69 194 LYS A CA 1
ATOM 1575 C C . LYS A 1 194 ? -9.753 14.944 -3.907 1.00 36.69 194 LYS A C 1
ATOM 1577 O O . LYS A 1 194 ? -9.237 15.421 -4.911 1.00 36.69 194 LYS A O 1
ATOM 1582 N N . LEU A 1 195 ? -9.079 14.179 -3.043 1.00 41.94 195 LEU A N 1
ATOM 1583 C CA . LEU A 1 195 ? -7.656 13.832 -3.163 1.00 41.94 195 LEU A CA 1
ATOM 1584 C C . LEU A 1 195 ? -7.496 12.355 -3.555 1.00 41.94 195 LEU A C 1
ATOM 1586 O O . LEU A 1 195 ? -7.964 11.491 -2.817 1.00 41.94 195 LEU A O 1
ATOM 1590 N N . LEU A 1 196 ? -6.784 12.080 -4.649 1.00 41.53 196 LEU A N 1
ATOM 1591 C CA . LEU A 1 196 ? -6.372 10.734 -5.072 1.00 41.53 196 LEU A CA 1
ATOM 1592 C C . LEU A 1 196 ? -5.199 10.246 -4.195 1.00 41.53 196 LEU A C 1
ATOM 1594 O O . LEU A 1 196 ? -4.241 10.992 -3.985 1.00 41.53 196 LEU A O 1
ATOM 1598 N N . LYS A 1 197 ? -5.221 9.006 -3.681 1.00 49.66 197 LYS A N 1
ATOM 1599 C CA . LYS A 1 197 ? -4.134 8.459 -2.833 1.00 49.66 197 LYS A CA 1
ATOM 1600 C C . LYS A 1 197 ? -3.564 7.157 -3.397 1.00 49.66 197 LYS A C 1
ATOM 1602 O O . LYS A 1 197 ? -4.247 6.141 -3.409 1.00 49.66 197 LYS A O 1
ATOM 1607 N N . LEU A 1 198 ? -2.277 7.170 -3.762 1.00 39.03 198 LEU A N 1
ATOM 1608 C CA . LEU A 1 198 ? -1.495 5.980 -4.128 1.00 39.03 198 LEU A CA 1
ATOM 1609 C C . LEU A 1 198 ? -0.510 5.620 -3.002 1.00 39.03 198 LEU A C 1
ATOM 1611 O O . LEU A 1 198 ? 0.170 6.494 -2.459 1.00 39.03 198 LEU A O 1
ATOM 1615 N N . LYS A 1 199 ? -0.390 4.330 -2.663 1.00 51.56 199 LYS A N 1
ATOM 1616 C CA . LYS A 1 199 ? 0.493 3.841 -1.589 1.00 51.56 199 LYS A CA 1
ATOM 1617 C C . LYS A 1 199 ? 1.609 2.941 -2.110 1.00 51.56 199 LYS A C 1
ATOM 1619 O O . LYS A 1 199 ? 1.375 2.060 -2.929 1.00 51.56 199 LYS A O 1
ATOM 1624 N N . LEU A 1 200 ? 2.824 3.159 -1.602 1.00 47.03 200 LEU A N 1
ATOM 1625 C CA . LEU A 1 200 ? 4.029 2.410 -1.966 1.00 47.03 200 LEU A CA 1
ATOM 1626 C C . LEU A 1 200 ? 4.482 1.501 -0.825 1.00 47.03 200 LEU A C 1
ATOM 1628 O O . LEU A 1 200 ? 4.613 1.959 0.309 1.00 47.03 200 LEU A O 1
ATOM 1632 N N . LEU A 1 201 ? 4.822 0.258 -1.155 1.00 52.72 201 LEU A N 1
ATOM 1633 C CA . LEU A 1 201 ? 5.401 -0.720 -0.232 1.00 52.72 201 LEU A CA 1
ATOM 1634 C C . LEU A 1 201 ? 6.885 -0.964 -0.543 1.00 52.72 201 LEU A C 1
ATOM 1636 O O . LEU A 1 201 ? 7.335 -0.766 -1.674 1.00 52.72 201 LEU A O 1
ATOM 1640 N N . MET A 1 202 ? 7.648 -1.391 0.466 1.00 51.12 202 MET A N 1
ATOM 1641 C CA . MET A 1 202 ? 9.077 -1.704 0.337 1.00 51.12 202 MET A CA 1
ATOM 1642 C C . MET A 1 202 ? 9.303 -3.102 -0.262 1.00 51.12 202 MET A C 1
ATOM 1644 O O . MET A 1 202 ? 8.544 -4.029 0.008 1.00 51.12 202 MET A O 1
ATOM 1648 N N . GLY A 1 203 ? 10.349 -3.257 -1.082 1.00 56.91 203 GLY A N 1
ATOM 1649 C CA . GLY A 1 203 ? 10.737 -4.539 -1.686 1.00 56.91 203 GLY A CA 1
ATOM 1650 C C . GLY A 1 203 ? 11.550 -5.426 -0.734 1.00 56.91 203 GLY A C 1
ATOM 1651 O O . GLY A 1 203 ? 12.352 -4.922 0.046 1.00 56.91 203 GLY A O 1
ATOM 1652 N N . LEU A 1 204 ? 11.348 -6.749 -0.802 1.00 69.50 204 LEU A N 1
ATOM 1653 C CA . LEU A 1 204 ? 11.900 -7.741 0.140 1.00 69.50 204 LEU A CA 1
ATOM 1654 C C . LEU A 1 204 ? 12.484 -8.965 -0.595 1.00 69.50 204 LEU A C 1
ATOM 1656 O O . LEU A 1 204 ? 11.960 -10.079 -0.509 1.00 69.50 204 LEU A O 1
ATOM 1660 N N . THR A 1 205 ? 13.565 -8.753 -1.351 1.00 70.50 205 THR A N 1
ATOM 1661 C CA . THR A 1 205 ? 14.194 -9.785 -2.202 1.00 70.50 205 THR A CA 1
ATOM 1662 C C . THR A 1 205 ? 14.885 -10.889 -1.392 1.00 70.50 205 THR A C 1
ATOM 1664 O O . THR A 1 205 ? 14.756 -12.064 -1.725 1.00 70.50 205 THR A O 1
ATOM 1667 N N . ARG A 1 206 ? 15.555 -10.553 -0.278 1.00 78.25 206 ARG A N 1
ATOM 1668 C CA . ARG A 1 206 ? 16.263 -11.538 0.569 1.00 78.25 206 ARG A CA 1
ATOM 1669 C C . ARG A 1 206 ? 15.321 -12.597 1.146 1.00 78.25 206 ARG A C 1
ATOM 1671 O O . ARG A 1 206 ? 15.597 -13.784 1.025 1.00 78.25 206 ARG A O 1
ATOM 1678 N N . HIS A 1 207 ? 14.206 -12.175 1.741 1.00 78.81 207 HIS A N 1
ATOM 1679 C CA . HIS A 1 207 ? 13.242 -13.096 2.352 1.00 78.81 207 HIS A CA 1
ATOM 1680 C C . HIS A 1 207 ? 12.550 -13.971 1.304 1.00 78.81 207 HIS A C 1
ATOM 1682 O O . HIS A 1 207 ? 12.259 -15.130 1.567 1.00 78.81 207 HIS A O 1
ATOM 1688 N N . PHE A 1 208 ? 12.351 -13.459 0.085 1.00 82.19 208 PHE A N 1
ATOM 1689 C CA . PHE A 1 208 ? 11.800 -14.271 -0.997 1.00 82.19 208 PHE A CA 1
ATOM 1690 C C . PHE A 1 208 ? 12.694 -15.465 -1.346 1.00 82.19 208 PHE A C 1
ATOM 1692 O O . PHE A 1 208 ? 12.186 -16.568 -1.492 1.00 82.19 208 PHE A O 1
ATOM 1699 N N . ARG A 1 209 ? 14.016 -15.265 -1.410 1.00 83.75 209 ARG A N 1
ATOM 1700 C CA . ARG A 1 209 ? 14.971 -16.352 -1.683 1.00 83.75 209 ARG A CA 1
ATOM 1701 C C . ARG A 1 209 ? 15.002 -17.405 -0.571 1.00 83.75 209 ARG A C 1
ATOM 1703 O O . ARG A 1 209 ? 15.240 -18.570 -0.859 1.00 83.75 209 ARG A O 1
ATOM 1710 N N . VAL A 1 210 ? 14.763 -17.005 0.682 1.00 83.06 210 VAL A N 1
ATOM 1711 C CA . VAL A 1 210 ? 14.606 -17.942 1.812 1.00 83.06 210 VAL A CA 1
ATOM 1712 C C . VAL A 1 210 ? 13.335 -18.770 1.633 1.00 83.06 210 VAL A C 1
ATOM 1714 O O . VAL A 1 210 ? 13.400 -19.995 1.664 1.00 83.06 210 VAL A O 1
ATOM 1717 N N . HIS A 1 211 ? 12.213 -18.111 1.339 1.00 86.31 211 HIS A N 1
ATOM 1718 C CA . HIS A 1 211 ? 10.937 -18.780 1.098 1.00 86.31 211 HIS A CA 1
ATOM 1719 C C . HIS A 1 211 ? 10.986 -19.756 -0.091 1.00 86.31 211 HIS A C 1
ATOM 1721 O O . HIS A 1 211 ? 10.482 -20.866 0.012 1.00 86.31 211 HIS A O 1
ATOM 1727 N N . GLN A 1 212 ? 11.648 -19.396 -1.199 1.00 84.75 212 GLN A N 1
ATOM 1728 C CA . GLN A 1 212 ? 11.812 -20.287 -2.361 1.00 84.75 212 GLN A CA 1
ATOM 1729 C C . GLN A 1 212 ? 12.539 -21.598 -2.031 1.00 84.75 212 GLN A C 1
ATOM 1731 O O . GLN A 1 212 ? 12.358 -22.588 -2.729 1.00 84.75 212 GLN A O 1
ATOM 1736 N N . LYS A 1 213 ? 13.358 -21.608 -0.976 1.00 88.69 213 LYS A N 1
ATOM 1737 C CA . LYS A 1 213 ? 14.056 -22.802 -0.485 1.00 88.69 213 LYS A CA 1
ATOM 1738 C C . LYS A 1 213 ? 13.255 -23.564 0.581 1.00 88.69 213 LYS A C 1
ATOM 1740 O O . LYS A 1 213 ? 13.817 -24.431 1.236 1.00 88.69 213 LYS A O 1
ATOM 1745 N N . GLY A 1 214 ? 11.986 -23.207 0.797 1.00 85.31 214 GLY A N 1
ATOM 1746 C CA . GLY A 1 214 ? 11.139 -23.762 1.856 1.00 85.31 214 GLY A CA 1
ATOM 1747 C C . GLY A 1 214 ? 11.450 -23.229 3.259 1.00 85.31 214 GLY A C 1
ATOM 1748 O O . GLY A 1 214 ? 10.951 -23.770 4.238 1.00 85.31 214 GLY A O 1
ATOM 1749 N N . GLY A 1 215 ? 12.282 -22.189 3.383 1.00 83.12 215 GLY A N 1
ATOM 1750 C CA . GLY A 1 215 ? 12.636 -21.612 4.677 1.00 83.12 215 GLY A CA 1
ATOM 1751 C C . GLY A 1 215 ? 11.539 -20.709 5.247 1.00 83.12 215 GLY A C 1
ATOM 1752 O O . GLY A 1 215 ? 10.868 -19.980 4.509 1.00 83.12 215 GLY A O 1
ATOM 1753 N N . GLU A 1 216 ? 11.408 -20.702 6.574 1.00 82.44 216 GLU A N 1
ATOM 1754 C CA . GLU A 1 216 ? 10.525 -19.779 7.291 1.00 82.44 216 GLU A CA 1
ATOM 1755 C C . GLU A 1 216 ? 10.949 -18.316 7.074 1.00 82.44 216 GLU A C 1
ATOM 1757 O O . GLU A 1 216 ? 12.135 -17.986 6.975 1.00 82.44 216 GLU A O 1
ATOM 1762 N N . THR A 1 217 ? 9.974 -17.403 7.033 1.00 85.06 217 THR A N 1
ATOM 1763 C CA . THR A 1 217 ? 10.248 -15.960 6.987 1.00 85.06 217 THR A CA 1
ATOM 1764 C C . THR A 1 217 ? 9.382 -15.212 7.991 1.00 85.06 217 THR A C 1
ATOM 1766 O O . THR A 1 217 ? 8.217 -15.547 8.165 1.00 85.06 217 THR A O 1
ATOM 1769 N N . SER A 1 218 ? 9.933 -14.165 8.605 1.00 81.50 218 SER A N 1
ATOM 1770 C CA . SER A 1 218 ? 9.242 -13.213 9.493 1.00 81.50 218 SER A CA 1
ATOM 1771 C C . SER A 1 218 ? 9.136 -11.835 8.830 1.00 81.50 218 SER A C 1
ATOM 1773 O O . SER A 1 218 ? 9.443 -10.778 9.377 1.00 81.50 218 SER A O 1
ATOM 1775 N N . THR A 1 219 ? 8.756 -11.845 7.557 1.00 83.81 219 THR A N 1
ATOM 1776 C CA . THR A 1 219 ? 8.529 -10.633 6.774 1.00 83.81 219 THR A CA 1
ATOM 1777 C C . THR A 1 219 ? 7.308 -9.877 7.297 1.00 83.81 219 THR A C 1
ATOM 1779 O O . THR A 1 219 ? 6.200 -10.408 7.272 1.00 83.81 219 THR A O 1
ATOM 1782 N N . ASN A 1 220 ? 7.503 -8.626 7.711 1.00 84.94 220 ASN A N 1
ATOM 1783 C CA . ASN A 1 220 ? 6.446 -7.762 8.234 1.00 84.94 220 ASN A CA 1
ATOM 1784 C C . ASN A 1 220 ? 5.390 -7.426 7.153 1.00 84.94 220 ASN A C 1
ATOM 1786 O O . ASN A 1 220 ? 5.714 -6.817 6.128 1.00 84.94 220 ASN A O 1
ATOM 1790 N N . SER A 1 221 ? 4.131 -7.804 7.397 1.00 89.38 221 SER A N 1
ATOM 1791 C CA . SER A 1 221 ? 2.981 -7.583 6.506 1.00 89.38 221 SER A CA 1
ATOM 1792 C C . SER A 1 221 ? 2.138 -6.345 6.847 1.00 89.38 221 SER A C 1
ATOM 1794 O O . SER A 1 221 ? 1.278 -5.975 6.046 1.00 89.38 221 SER A O 1
ATOM 1796 N N . ILE A 1 222 ? 2.417 -5.651 7.959 1.00 91.12 222 ILE A N 1
ATOM 1797 C CA . ILE A 1 222 ? 1.633 -4.514 8.480 1.00 91.12 222 ILE A CA 1
ATOM 1798 C C . ILE A 1 222 ? 1.430 -3.444 7.404 1.00 91.12 222 ILE A C 1
ATOM 1800 O O . ILE A 1 222 ? 0.321 -2.964 7.191 1.00 91.12 222 ILE A O 1
ATOM 1804 N N . ALA A 1 223 ? 2.486 -3.088 6.669 1.00 86.44 223 ALA A N 1
ATOM 1805 C CA . ALA A 1 223 ? 2.380 -2.074 5.624 1.00 86.44 223 ALA A CA 1
ATOM 1806 C C . ALA A 1 223 ? 1.420 -2.497 4.495 1.00 86.44 223 ALA A C 1
ATOM 1808 O O . ALA A 1 223 ? 0.689 -1.652 3.979 1.00 86.44 223 ALA A O 1
ATOM 1809 N N . SER A 1 224 ? 1.389 -3.786 4.135 1.00 90.81 224 SER A N 1
ATOM 1810 C CA . SER A 1 224 ? 0.466 -4.330 3.129 1.00 90.81 224 SER A CA 1
ATOM 1811 C C . SER A 1 224 ? -0.979 -4.284 3.623 1.00 90.81 224 SER A C 1
ATOM 1813 O O . SER A 1 224 ? -1.848 -3.827 2.885 1.00 90.81 224 SER A O 1
ATOM 1815 N N . ILE A 1 225 ? -1.216 -4.664 4.883 1.00 94.44 225 ILE A N 1
ATOM 1816 C CA . ILE A 1 225 ? -2.532 -4.579 5.536 1.00 94.44 225 ILE A CA 1
ATOM 1817 C C . ILE A 1 225 ? -3.020 -3.121 5.540 1.00 94.44 225 ILE A C 1
ATOM 1819 O O . ILE A 1 225 ? -4.089 -2.819 5.018 1.00 94.44 225 ILE A O 1
ATOM 1823 N N . PHE A 1 226 ? -2.182 -2.183 5.995 1.00 93.88 226 PHE A N 1
ATOM 1824 C CA . PHE A 1 226 ? -2.503 -0.748 6.027 1.00 93.88 226 PHE A CA 1
ATOM 1825 C C . PHE A 1 226 ? -2.595 -0.092 4.640 1.00 93.88 226 PHE A C 1
ATOM 1827 O O . PHE A 1 226 ? -3.086 1.037 4.495 1.00 93.88 226 PHE A O 1
ATOM 1834 N N . ALA A 1 227 ? -2.075 -0.733 3.594 1.00 90.31 227 ALA A N 1
ATOM 1835 C CA . ALA A 1 227 ? -2.338 -0.298 2.232 1.00 90.31 227 ALA A CA 1
ATOM 1836 C C . ALA A 1 227 ? -3.796 -0.605 1.872 1.00 90.31 227 ALA A C 1
ATOM 1838 O O . ALA A 1 227 ? -4.511 0.314 1.469 1.00 90.31 227 ALA A O 1
ATOM 1839 N N . TRP A 1 228 ? -4.238 -1.845 2.110 1.00 94.94 228 TRP A N 1
ATOM 1840 C CA . TRP A 1 228 ? -5.607 -2.305 1.870 1.00 94.94 228 TRP A CA 1
ATOM 1841 C C . TRP A 1 228 ? -6.648 -1.533 2.673 1.00 94.94 228 TRP A C 1
ATOM 1843 O O . TRP A 1 228 ? -7.521 -0.909 2.071 1.00 94.94 228 TRP A O 1
ATOM 1853 N N . THR A 1 229 ? -6.524 -1.489 4.004 1.00 95.62 229 THR A N 1
ATOM 1854 C CA . THR A 1 229 ? -7.498 -0.814 4.888 1.00 95.62 229 THR A CA 1
ATOM 1855 C C . THR A 1 229 ? -7.706 0.640 4.489 1.00 95.62 229 THR A C 1
ATOM 1857 O O . THR A 1 229 ? -8.813 1.161 4.498 1.00 95.62 229 THR A O 1
ATOM 1860 N N . ARG A 1 230 ? -6.647 1.322 4.061 1.00 91.06 230 ARG A N 1
ATOM 1861 C CA . ARG A 1 230 ? -6.716 2.744 3.711 1.00 91.06 230 ARG A CA 1
ATOM 1862 C C . ARG A 1 230 ? -7.263 2.978 2.312 1.00 91.06 230 ARG A C 1
ATOM 1864 O O . ARG A 1 230 ? -7.834 4.042 2.095 1.00 91.06 230 ARG A O 1
ATOM 1871 N N . GLY A 1 231 ? -7.095 2.020 1.400 1.00 90.94 231 GLY A N 1
ATOM 1872 C CA . GLY A 1 231 ? -7.828 1.989 0.137 1.00 90.94 231 GLY A CA 1
ATOM 1873 C C . GLY A 1 231 ? -9.325 1.819 0.391 1.00 90.94 231 GLY A C 1
ATOM 1874 O O . GLY A 1 231 ? -10.103 2.675 -0.020 1.00 90.94 231 GLY A O 1
ATOM 1875 N N . LEU A 1 232 ? -9.697 0.799 1.174 1.00 92.44 232 LEU A N 1
ATOM 1876 C CA . LEU A 1 232 ? -11.081 0.506 1.572 1.00 92.44 232 LEU A CA 1
ATOM 1877 C C . LEU A 1 232 ? -11.745 1.682 2.294 1.00 92.44 232 LEU A C 1
ATOM 1879 O O . LEU A 1 232 ? -12.837 2.101 1.932 1.00 92.44 232 LEU A O 1
ATOM 1883 N N . ASN A 1 233 ? -11.060 2.289 3.259 1.00 90.69 233 ASN A N 1
ATOM 1884 C CA . ASN A 1 233 ? -11.578 3.457 3.960 1.00 90.69 233 ASN A CA 1
ATOM 1885 C C . ASN A 1 233 ? -11.760 4.659 3.021 1.00 90.69 233 ASN A C 1
ATOM 1887 O O . ASN A 1 233 ? -12.669 5.460 3.208 1.00 90.69 233 ASN A O 1
ATOM 1891 N N . HIS A 1 234 ? -10.888 4.827 2.022 1.00 87.50 234 HIS A N 1
ATOM 1892 C CA . HIS A 1 234 ? -11.003 5.948 1.094 1.00 87.50 234 HIS A CA 1
ATOM 1893 C C . HIS A 1 234 ? -12.196 5.791 0.151 1.00 87.50 234 HIS A C 1
ATOM 1895 O O . HIS A 1 234 ? -12.962 6.743 0.010 1.00 87.50 234 HIS A O 1
ATOM 1901 N N . ILE A 1 235 ? -12.387 4.602 -0.424 1.00 88.75 235 ILE A N 1
ATOM 1902 C CA . ILE A 1 235 ? -13.565 4.320 -1.248 1.00 88.75 235 ILE A CA 1
ATOM 1903 C C . ILE A 1 235 ? -14.845 4.316 -0.392 1.00 88.75 235 ILE A C 1
ATOM 1905 O O . ILE A 1 235 ? -15.844 4.907 -0.777 1.00 88.75 235 ILE A O 1
ATOM 1909 N N . GLY A 1 236 ? -14.779 3.817 0.848 1.00 89.88 236 GLY A N 1
ATOM 1910 C CA . GLY A 1 236 ? -15.880 3.888 1.811 1.00 89.88 236 GLY A CA 1
ATOM 1911 C C . GLY A 1 236 ? -16.312 5.318 2.150 1.00 89.88 236 GLY A C 1
ATOM 1912 O O . GLY A 1 236 ? -17.503 5.592 2.260 1.00 89.88 236 GLY A O 1
ATOM 1913 N N . LEU A 1 237 ? -15.364 6.253 2.266 1.00 86.88 237 LEU A N 1
ATOM 1914 C CA . LEU A 1 237 ? -15.669 7.680 2.417 1.00 86.88 237 LEU A CA 1
ATOM 1915 C C . LEU A 1 237 ? -16.260 8.289 1.141 1.00 86.88 237 LEU A C 1
ATOM 1917 O O . LEU A 1 237 ? -17.120 9.161 1.228 1.00 86.88 237 LEU A O 1
ATOM 1921 N N . GLN A 1 238 ? -15.774 7.871 -0.029 1.00 84.62 238 GLN A N 1
ATOM 1922 C CA . GLN A 1 238 ? -16.222 8.400 -1.315 1.00 84.62 238 GLN A CA 1
ATOM 1923 C C . GLN A 1 238 ? -17.664 7.991 -1.633 1.00 84.62 238 GLN A C 1
ATOM 1925 O O . GLN A 1 238 ? -18.430 8.827 -2.111 1.00 84.62 238 GLN A O 1
ATOM 1930 N N . ASP A 1 239 ? -18.017 6.744 -1.327 1.00 88.44 239 ASP A N 1
ATOM 1931 C CA . ASP A 1 239 ? -19.298 6.137 -1.695 1.00 88.44 239 ASP A CA 1
ATOM 1932 C C . ASP A 1 239 ? -20.319 6.172 -0.543 1.00 88.44 239 ASP A C 1
ATOM 1934 O O . ASP A 1 239 ? -21.422 5.647 -0.664 1.00 88.44 239 ASP A O 1
ATOM 1938 N N . GLY A 1 240 ? -19.955 6.752 0.608 1.00 89.81 240 GLY A N 1
ATOM 1939 C CA . GLY A 1 240 ? -20.790 6.733 1.815 1.00 89.81 240 GLY A CA 1
ATOM 1940 C C . GLY A 1 240 ? -20.958 5.335 2.428 1.00 89.81 240 GLY A C 1
ATOM 1941 O O . GLY A 1 240 ? -21.841 5.122 3.256 1.00 89.81 240 GLY A O 1
ATOM 1942 N N . ASN A 1 241 ? -20.112 4.376 2.047 1.00 90.25 241 ASN A N 1
ATOM 1943 C CA . ASN A 1 241 ? -20.148 3.006 2.539 1.00 90.25 241 ASN A CA 1
ATOM 1944 C C . ASN A 1 241 ? -19.456 2.912 3.910 1.00 90.25 241 ASN A C 1
ATOM 1946 O O . ASN A 1 241 ? -18.228 2.825 4.024 1.00 90.25 241 ASN A O 1
ATOM 1950 N N . THR A 1 242 ? -20.264 2.930 4.970 1.00 93.19 242 THR A N 1
ATOM 1951 C CA . THR A 1 242 ? -19.798 2.830 6.360 1.00 93.19 242 THR A CA 1
ATOM 1952 C C . THR A 1 242 ? -19.239 1.452 6.702 1.00 93.19 242 THR A C 1
ATOM 1954 O O . THR A 1 242 ? -18.339 1.375 7.534 1.00 93.19 242 THR A O 1
ATOM 1957 N N . LYS A 1 243 ? -19.677 0.377 6.027 1.00 93.31 243 LYS A N 1
ATOM 1958 C CA . LYS A 1 243 ? -19.157 -0.984 6.255 1.00 93.31 243 LYS A CA 1
ATOM 1959 C C . LYS A 1 243 ? -17.679 -1.086 5.890 1.00 93.31 243 LYS A C 1
ATOM 1961 O O . LYS A 1 243 ? -16.901 -1.663 6.639 1.00 93.31 243 LYS A O 1
ATOM 1966 N N . PHE A 1 244 ? -17.270 -0.478 4.776 1.00 93.50 244 PHE A N 1
ATOM 1967 C CA . PHE A 1 244 ? -15.858 -0.437 4.382 1.00 93.50 244 PHE A CA 1
ATOM 1968 C C . PHE A 1 244 ? -14.994 0.361 5.363 1.00 93.50 244 PHE A C 1
ATOM 1970 O O . PHE A 1 244 ? -13.845 -0.006 5.602 1.00 93.50 244 PHE A O 1
ATOM 1977 N N . GLN A 1 245 ? -15.538 1.434 5.941 1.00 92.69 245 GLN A N 1
ATOM 1978 C CA . GLN A 1 245 ? -14.837 2.240 6.941 1.00 92.69 245 GLN A CA 1
ATOM 1979 C C . GLN A 1 245 ? -14.698 1.487 8.272 1.00 92.69 245 GLN A C 1
ATOM 1981 O O . GLN A 1 245 ? -13.589 1.405 8.799 1.00 92.69 245 GLN A O 1
ATOM 1986 N N . ASP A 1 246 ? -15.788 0.891 8.771 1.00 94.62 246 ASP A N 1
ATOM 1987 C CA . ASP A 1 246 ? -15.797 0.090 10.005 1.00 94.62 246 ASP A CA 1
ATOM 1988 C C . ASP A 1 246 ? -14.839 -1.100 9.896 1.00 94.62 246 ASP A C 1
ATOM 1990 O O . ASP A 1 246 ? -13.954 -1.274 10.733 1.00 94.62 246 ASP A O 1
ATOM 1994 N N . PHE A 1 247 ? -14.929 -1.854 8.798 1.00 96.50 247 PHE A N 1
ATOM 1995 C CA . PHE A 1 247 ? -14.040 -2.980 8.540 1.00 96.50 247 PHE A CA 1
ATOM 1996 C C . PHE A 1 247 ? -12.567 -2.561 8.494 1.00 96.50 247 PHE A C 1
ATOM 1998 O O . PHE A 1 247 ? -11.716 -3.167 9.147 1.00 96.50 247 PHE A O 1
ATOM 2005 N N . ALA A 1 248 ? -12.249 -1.497 7.748 1.00 95.44 248 ALA A N 1
ATOM 2006 C CA . ALA A 1 248 ? -10.888 -0.983 7.665 1.00 95.44 248 ALA A CA 1
ATOM 2007 C C . ALA A 1 248 ? -10.346 -0.569 9.040 1.00 95.44 248 ALA A C 1
ATOM 2009 O O . ALA A 1 248 ? -9.181 -0.828 9.340 1.00 95.44 248 ALA A O 1
ATOM 2010 N N . GLN A 1 249 ? -11.179 0.057 9.875 1.00 94.81 249 GLN A N 1
ATOM 2011 C CA . GLN A 1 249 ? -10.808 0.449 11.229 1.00 94.81 249 GLN A CA 1
ATOM 2012 C C . GLN A 1 249 ? -10.570 -0.771 12.126 1.00 94.81 249 GLN A C 1
ATOM 2014 O O . GLN A 1 249 ? -9.538 -0.822 12.797 1.00 94.81 249 GLN A O 1
ATOM 2019 N N . LYS A 1 250 ? -11.473 -1.756 12.117 1.00 96.69 250 LYS A N 1
ATOM 2020 C CA . LYS A 1 250 ? -11.336 -2.998 12.892 1.00 96.69 250 LYS A CA 1
ATOM 2021 C C . LYS A 1 250 ? -10.083 -3.777 12.504 1.00 96.69 250 LYS A C 1
ATOM 2023 O O . LYS A 1 250 ? -9.319 -4.159 13.383 1.00 96.69 250 LYS A O 1
ATOM 2028 N N . LEU A 1 251 ? -9.792 -3.910 11.209 1.00 97.31 251 LEU A N 1
ATOM 2029 C CA . LEU A 1 251 ? -8.580 -4.587 10.737 1.00 97.31 251 LEU A CA 1
ATOM 2030 C C . LEU A 1 251 ? -7.292 -3.830 11.117 1.00 97.31 251 LEU A C 1
ATOM 2032 O O . LEU A 1 251 ? -6.295 -4.456 11.478 1.00 97.31 251 LEU A O 1
ATOM 2036 N N . GLU A 1 252 ? -7.285 -2.490 11.095 1.00 96.19 252 GLU A N 1
ATOM 2037 C CA . GLU A 1 252 ? -6.140 -1.724 11.617 1.00 96.19 252 GLU A CA 1
ATOM 2038 C C . GLU A 1 252 ? -5.953 -1.916 13.127 1.00 96.19 252 GLU A C 1
ATOM 2040 O O . GLU A 1 252 ? -4.813 -2.051 13.578 1.00 96.19 252 GLU A O 1
ATOM 2045 N N . ILE A 1 253 ? -7.046 -1.952 13.897 1.00 94.50 253 ILE A N 1
ATOM 2046 C CA . ILE A 1 253 ? -7.014 -2.204 15.343 1.00 94.50 253 ILE A CA 1
ATOM 2047 C C . ILE A 1 253 ? -6.482 -3.609 15.619 1.00 94.50 253 ILE A C 1
ATOM 2049 O O . ILE A 1 253 ? -5.505 -3.721 16.349 1.00 94.50 253 ILE A O 1
ATOM 2053 N N . ALA A 1 254 ? -7.032 -4.644 14.981 1.00 95.56 254 ALA A N 1
ATOM 2054 C CA . ALA A 1 254 ? -6.580 -6.026 15.131 1.00 95.56 254 ALA A CA 1
ATOM 2055 C C . ALA A 1 254 ? -5.079 -6.168 14.827 1.00 95.56 254 ALA A C 1
ATOM 2057 O O . ALA A 1 254 ? -4.314 -6.733 15.609 1.00 95.56 254 ALA A O 1
ATOM 2058 N N . CYS A 1 255 ? -4.621 -5.551 13.732 1.00 94.19 255 CYS A N 1
ATOM 2059 C CA . CYS A 1 255 ? -3.209 -5.536 13.367 1.00 94.19 255 CYS A CA 1
ATOM 2060 C C . CYS A 1 255 ? -2.318 -4.887 14.442 1.00 94.19 255 CYS A C 1
ATOM 2062 O O . CYS A 1 255 ? -1.212 -5.371 14.687 1.00 94.19 255 CYS A O 1
ATOM 2064 N N . ILE A 1 256 ? -2.765 -3.794 15.069 1.00 92.31 256 ILE A N 1
ATOM 2065 C CA . ILE A 1 256 ? -2.026 -3.131 16.154 1.00 92.31 256 ILE A CA 1
ATOM 2066 C C . ILE A 1 256 ? -2.103 -3.956 17.446 1.00 92.31 256 ILE A C 1
ATOM 2068 O O . ILE A 1 256 ? -1.084 -4.097 18.116 1.00 92.31 256 ILE A O 1
ATOM 2072 N N . SER A 1 257 ? -3.255 -4.541 17.780 1.00 92.19 257 SER A N 1
ATOM 2073 C CA . SER A 1 257 ? -3.448 -5.379 18.971 1.00 92.19 257 SER A CA 1
ATOM 2074 C C . SER A 1 257 ? -2.489 -6.567 18.990 1.00 92.19 257 SER A C 1
ATOM 2076 O O . SER A 1 257 ? -1.824 -6.795 19.998 1.00 92.19 257 SER A O 1
ATOM 2078 N N . VAL A 1 258 ? -2.318 -7.263 17.859 1.00 91.38 258 VAL A N 1
ATOM 2079 C CA . VAL A 1 258 ? -1.364 -8.384 17.745 1.00 91.38 258 VAL A CA 1
ATOM 2080 C C . VAL A 1 258 ? 0.080 -7.930 17.999 1.00 91.38 258 VAL A C 1
ATOM 2082 O O . VAL A 1 258 ? 0.860 -8.645 18.634 1.00 91.38 258 VAL A O 1
ATOM 2085 N N . VAL A 1 259 ? 0.442 -6.720 17.557 1.00 89.25 259 VAL A N 1
ATOM 2086 C CA . VAL A 1 259 ? 1.755 -6.118 17.843 1.00 89.25 259 VAL A CA 1
ATOM 2087 C C . VAL A 1 259 ? 1.890 -5.764 19.321 1.00 89.25 259 VAL A C 1
ATOM 2089 O O . VAL A 1 259 ? 2.903 -6.087 19.947 1.00 89.25 259 VAL A O 1
ATOM 2092 N N . GLU A 1 260 ? 0.879 -5.107 19.891 1.00 89.06 260 GLU A N 1
ATOM 2093 C CA . GLU A 1 260 ? 0.872 -4.645 21.281 1.00 89.06 260 GLU A CA 1
ATOM 2094 C C . GLU A 1 260 ? 0.847 -5.810 22.284 1.00 89.06 260 GLU A C 1
ATOM 2096 O O . GLU A 1 260 ? 1.456 -5.695 23.348 1.00 89.06 260 GLU A O 1
ATOM 2101 N N . ALA A 1 261 ? 0.287 -6.964 21.904 1.00 87.12 261 ALA A N 1
ATOM 2102 C CA . ALA A 1 261 ? 0.323 -8.214 22.666 1.00 87.12 261 ALA A CA 1
ATOM 2103 C C . ALA A 1 261 ? 1.729 -8.848 22.773 1.00 87.12 261 ALA A C 1
ATOM 2105 O O . ALA A 1 261 ? 1.921 -9.815 23.506 1.00 87.12 261 ALA A O 1
ATOM 2106 N N . GLY A 1 262 ? 2.733 -8.306 22.072 1.00 72.19 262 GLY A N 1
ATOM 2107 C CA . GLY A 1 262 ? 4.143 -8.645 22.283 1.00 72.19 262 GLY A CA 1
ATOM 2108 C C . GLY A 1 262 ? 4.685 -9.814 21.455 1.00 72.19 262 GLY A C 1
ATOM 2109 O O . GLY A 1 262 ? 5.824 -10.217 21.685 1.00 72.19 262 GLY A O 1
ATOM 2110 N N . LYS A 1 263 ? 3.938 -10.313 20.462 1.00 62.50 263 LYS A N 1
ATOM 2111 C CA . LYS A 1 263 ? 4.318 -11.464 19.615 1.00 62.50 263 LYS A CA 1
ATOM 2112 C C . LYS A 1 263 ? 5.320 -11.130 18.474 1.00 62.50 263 LYS A C 1
ATOM 2114 O O . LYS A 1 263 ? 5.238 -11.708 17.392 1.00 62.50 263 LYS A O 1
ATOM 2119 N N . ILE A 1 264 ? 6.232 -10.157 18.649 1.00 63.09 264 ILE A N 1
ATOM 2120 C CA . ILE A 1 264 ? 7.121 -9.652 17.564 1.00 63.09 264 ILE A CA 1
ATOM 2121 C C . ILE A 1 264 ? 8.588 -9.397 18.002 1.00 63.09 264 ILE A C 1
ATOM 2123 O O . ILE A 1 264 ? 9.249 -8.487 17.499 1.00 63.09 264 ILE A O 1
ATOM 2127 N N . LYS A 1 265 ? 9.139 -10.159 18.956 1.00 56.78 265 LYS A N 1
ATOM 2128 C CA . LYS A 1 265 ? 10.540 -10.012 19.424 1.00 56.78 265 LYS A CA 1
ATOM 2129 C C . LYS A 1 265 ? 11.507 -10.978 18.725 1.00 56.78 265 LYS A C 1
ATOM 2131 O O . LYS A 1 265 ? 11.115 -11.990 18.186 1.00 56.78 265 LYS A O 1
ATOM 2136 N N . MET A 1 266 ? 12.809 -10.694 18.759 1.00 54.53 266 MET A N 1
ATOM 2137 C CA . MET A 1 266 ? 13.829 -11.318 17.888 1.00 54.53 266 MET A CA 1
ATOM 2138 C C . MET A 1 266 ? 14.142 -12.820 18.102 1.00 54.53 266 MET A C 1
ATOM 2140 O O . MET A 1 266 ? 14.892 -13.396 17.316 1.00 54.53 266 MET A O 1
ATOM 2144 N N . THR A 1 267 ? 13.605 -13.475 19.129 1.00 58.84 267 THR A N 1
ATOM 2145 C CA . THR A 1 267 ? 13.841 -14.894 19.470 1.00 58.84 267 THR A CA 1
ATOM 2146 C C . THR A 1 267 ? 12.701 -15.780 18.950 1.00 58.84 267 THR A C 1
ATOM 2148 O O . THR A 1 267 ? 11.560 -15.349 18.983 1.00 58.84 267 THR A O 1
ATOM 2151 N N . ARG A 1 268 ? 12.948 -17.019 18.468 1.00 65.69 268 ARG A N 1
ATOM 2152 C CA . ARG A 1 268 ? 11.894 -17.859 17.818 1.00 65.69 268 ARG A CA 1
ATOM 2153 C C . ARG A 1 268 ? 10.676 -18.127 18.707 1.00 65.69 268 ARG A C 1
ATOM 2155 O O . ARG A 1 268 ? 9.581 -18.270 18.186 1.00 65.69 268 ARG A O 1
ATOM 2162 N N . LYS A 1 269 ? 10.862 -18.147 20.030 1.00 66.69 269 LYS A N 1
ATOM 2163 C CA . LYS A 1 269 ? 9.769 -18.252 21.013 1.00 66.69 269 LYS A CA 1
ATOM 2164 C C . LYS A 1 269 ? 8.893 -16.994 21.090 1.00 66.69 269 LYS A C 1
ATOM 2166 O O . LYS A 1 269 ? 7.801 -17.057 21.635 1.00 66.69 269 LYS A O 1
ATOM 2171 N N . ASP A 1 270 ? 9.375 -15.874 20.558 1.00 67.12 270 ASP A N 1
ATOM 2172 C CA . ASP A 1 270 ? 8.819 -14.541 20.757 1.00 67.12 270 ASP A CA 1
ATOM 2173 C C . ASP A 1 270 ? 8.528 -13.772 19.443 1.00 67.12 270 ASP A C 1
ATOM 2175 O O . ASP A 1 270 ? 8.017 -12.652 19.523 1.00 67.12 270 ASP A O 1
ATOM 2179 N N . TYR A 1 271 ? 8.802 -14.330 18.248 1.00 73.31 271 TYR A N 1
ATOM 2180 C CA . TYR A 1 271 ? 8.289 -13.803 16.967 1.00 73.31 271 TYR A CA 1
ATOM 2181 C C . TYR A 1 271 ? 7.394 -14.789 16.230 1.00 73.31 271 TYR A C 1
ATOM 2183 O O . TYR A 1 271 ? 7.653 -15.991 16.187 1.00 73.31 271 TYR A O 1
ATOM 2191 N N . LEU A 1 272 ? 6.414 -14.212 15.539 1.00 82.56 272 LEU A N 1
ATOM 2192 C CA . LEU A 1 272 ? 5.595 -14.891 14.550 1.00 82.56 272 LEU A CA 1
ATOM 2193 C C . LEU A 1 272 ? 6.277 -14.891 13.177 1.00 82.56 272 LEU A C 1
ATOM 2195 O O . LEU A 1 272 ? 6.872 -13.892 12.746 1.00 82.56 272 LEU A O 1
ATOM 2199 N N . THR A 1 273 ? 6.164 -16.005 12.461 1.00 89.00 273 THR A N 1
ATOM 2200 C CA . THR A 1 273 ? 6.398 -16.028 11.016 1.00 89.00 273 THR A CA 1
ATOM 2201 C C . THR A 1 273 ? 5.405 -15.103 10.307 1.00 89.00 273 THR A C 1
ATOM 2203 O O . THR A 1 273 ? 4.419 -14.634 10.873 1.00 89.00 273 THR A O 1
ATOM 2206 N N . THR A 1 274 ? 5.662 -14.804 9.035 1.00 88.62 274 THR A N 1
ATOM 2207 C CA . THR A 1 274 ? 4.759 -13.989 8.215 1.00 88.62 274 THR A CA 1
ATOM 2208 C C . THR A 1 274 ? 3.343 -14.553 8.175 1.00 88.62 274 THR A C 1
ATOM 2210 O O . THR A 1 274 ? 2.394 -13.774 8.187 1.00 88.62 274 THR A O 1
ATOM 2213 N N . GLU A 1 275 ? 3.210 -15.876 8.097 1.00 90.81 275 GLU A N 1
ATOM 2214 C CA . GLU A 1 275 ? 1.911 -16.540 8.064 1.00 90.81 275 GLU A CA 1
ATOM 2215 C C . GLU A 1 275 ? 1.260 -16.537 9.447 1.00 90.81 275 GLU A C 1
ATOM 2217 O O . GLU A 1 275 ? 0.162 -16.007 9.573 1.00 90.81 275 GLU A O 1
ATOM 2222 N N . GLU A 1 276 ? 1.992 -16.957 10.487 1.00 91.56 276 GLU A N 1
ATOM 2223 C CA . GLU A 1 276 ? 1.529 -16.924 11.883 1.00 91.56 276 GLU A CA 1
ATOM 2224 C C . GLU A 1 276 ? 1.048 -15.518 12.301 1.00 91.56 276 GLU A C 1
ATOM 2226 O O . GLU A 1 276 ? 0.078 -15.377 13.040 1.00 91.56 276 GLU A O 1
ATOM 2231 N N . PHE A 1 277 ? 1.700 -14.452 11.817 1.00 92.50 277 PHE A N 1
ATOM 2232 C CA . PHE A 1 277 ? 1.269 -13.077 12.080 1.00 92.50 277 PHE A CA 1
ATOM 2233 C C . PHE A 1 277 ? -0.041 -12.729 11.369 1.00 92.50 277 PHE A C 1
ATOM 2235 O O . PHE A 1 277 ? -0.904 -12.097 11.969 1.00 92.50 277 PHE A O 1
ATOM 2242 N N . ILE A 1 278 ? -0.198 -13.110 10.098 1.00 93.75 278 ILE A N 1
ATOM 2243 C CA . ILE A 1 278 ? -1.441 -12.857 9.355 1.00 93.75 278 ILE A CA 1
ATOM 2244 C C . ILE A 1 278 ? -2.598 -13.640 9.978 1.00 93.75 278 ILE A C 1
ATOM 2246 O O . ILE A 1 278 ? -3.679 -13.076 10.119 1.00 93.75 278 ILE A O 1
ATOM 2250 N N . ASP A 1 279 ? -2.359 -14.880 10.398 1.00 93.94 279 ASP A N 1
ATOM 2251 C CA . ASP A 1 279 ? -3.361 -15.717 11.060 1.00 93.94 279 ASP A CA 1
ATOM 2252 C C . ASP A 1 279 ? -3.769 -15.133 12.414 1.00 93.94 279 ASP A C 1
ATOM 2254 O O . ASP A 1 279 ? -4.956 -14.959 12.667 1.00 93.94 279 ASP A O 1
ATOM 2258 N N . ALA A 1 280 ? -2.809 -14.688 13.232 1.00 93.19 280 ALA A N 1
ATOM 2259 C CA . ALA A 1 280 ? -3.117 -14.007 14.489 1.00 93.19 280 ALA A CA 1
ATOM 2260 C C . ALA A 1 280 ? -3.939 -12.718 14.278 1.00 93.19 280 ALA A C 1
ATOM 2262 O O . ALA A 1 280 ? -4.810 -12.397 15.083 1.00 93.19 280 ALA A O 1
ATOM 2263 N N . VAL A 1 281 ? -3.682 -11.970 13.197 1.00 95.00 281 VAL A N 1
ATOM 2264 C CA . VAL A 1 281 ? -4.496 -10.794 12.839 1.00 95.00 281 VAL A CA 1
ATOM 2265 C C . VAL A 1 281 ? -5.892 -11.205 12.369 1.00 95.00 281 VAL A C 1
ATOM 2267 O O . VAL A 1 281 ? -6.850 -10.501 12.678 1.00 95.00 281 VAL A O 1
ATOM 2270 N N . ALA A 1 282 ? -6.026 -12.320 11.648 1.00 95.06 282 ALA A N 1
ATOM 2271 C CA . ALA A 1 282 ? -7.321 -12.851 11.231 1.00 95.06 282 ALA A CA 1
ATOM 2272 C C . ALA A 1 282 ? -8.159 -13.289 12.441 1.00 95.06 282 ALA A C 1
ATOM 2274 O O . ALA A 1 282 ? -9.329 -12.929 12.522 1.00 95.06 282 ALA A O 1
ATOM 2275 N N . GLU A 1 283 ? -7.557 -14.000 13.398 1.00 93.94 283 GLU A N 1
ATOM 2276 C CA . GLU A 1 283 ? -8.197 -14.413 14.655 1.00 93.94 283 GLU A CA 1
ATOM 2277 C C . GLU A 1 283 ? -8.705 -13.206 15.454 1.00 93.94 283 GLU A C 1
ATOM 2279 O O . GLU A 1 283 ? -9.872 -13.158 15.844 1.00 93.94 283 GLU A O 1
ATOM 2284 N N . GLU A 1 284 ? -7.852 -12.195 15.638 1.00 94.19 284 GLU A N 1
ATOM 2285 C CA . GLU A 1 284 ? -8.212 -10.962 16.344 1.00 94.19 284 GLU A CA 1
ATOM 2286 C C . GLU A 1 284 ? -9.310 -10.180 15.601 1.00 94.19 284 GLU A C 1
ATOM 2288 O O . GLU A 1 284 ? -10.234 -9.653 16.221 1.00 94.19 284 GLU A O 1
ATOM 2293 N N . LEU A 1 285 ? -9.253 -10.127 14.263 1.00 95.06 285 LEU A N 1
ATOM 2294 C CA . LEU A 1 285 ? -10.294 -9.498 13.451 1.00 95.06 285 LEU A CA 1
ATOM 2295 C C . LEU A 1 285 ? -11.628 -10.237 13.601 1.00 95.06 285 LEU A C 1
ATOM 2297 O O . LEU A 1 285 ? -12.642 -9.584 13.840 1.00 95.06 285 LEU A O 1
ATOM 2301 N N . HIS A 1 286 ? -11.631 -11.569 13.501 1.00 93.62 286 HIS A N 1
ATOM 2302 C CA . HIS A 1 286 ? -12.826 -12.399 13.668 1.00 93.62 286 HIS A CA 1
ATOM 2303 C C . HIS A 1 286 ? -13.494 -12.187 15.027 1.00 93.62 286 HIS A C 1
ATOM 2305 O O . HIS A 1 286 ? -14.716 -12.140 15.093 1.00 93.62 286 HIS A O 1
ATOM 2311 N N . ALA A 1 287 ? -12.712 -12.006 16.093 1.00 91.62 287 ALA A N 1
ATOM 2312 C CA . ALA A 1 287 ? -13.242 -11.713 17.423 1.00 91.62 287 ALA A CA 1
ATOM 2313 C C . ALA A 1 287 ? -13.904 -10.321 17.538 1.00 91.62 287 ALA A C 1
ATOM 2315 O O . ALA A 1 287 ? -14.619 -10.061 18.505 1.00 91.62 287 ALA A O 1
ATOM 2316 N N . SER A 1 288 ? -13.660 -9.420 16.578 1.00 87.06 288 SER A N 1
ATOM 2317 C CA . SER A 1 288 ? -14.119 -8.021 16.592 1.00 87.06 288 SER A CA 1
ATOM 2318 C C . SER A 1 288 ? -15.255 -7.693 15.607 1.00 87.06 288 SER A C 1
ATOM 2320 O O . SER A 1 288 ? -15.758 -6.561 15.612 1.00 87.06 288 SER A O 1
ATOM 2322 N N . LEU A 1 289 ? -15.618 -8.638 14.733 1.00 83.81 289 LEU A N 1
ATOM 2323 C CA . LEU A 1 289 ? -16.670 -8.497 13.717 1.00 83.81 289 LEU A CA 1
ATOM 2324 C C . LEU A 1 289 ? -18.026 -8.962 14.245 1.00 83.81 289 LEU A C 1
ATOM 2326 O O . LEU A 1 289 ? -18.988 -8.201 13.995 1.00 83.81 289 LEU A O 1
#

Secondary structure (DSSP, 8-state):
-HHHHHHHHHHHHTTTT-----------HHHHHHTTTHHHHHHHHHHHHHSEE---------HHHHHHHT-SS-PPPHHHHHHHHHT-PEEE-PPP-TTS--SS-------EEEEE-S------PPP-SS-EEEEE--SSS----HHHHHHHHHHT--EEEE--TTTSTTHHHHHHHHHHHHHHHHHHS-S-----EE------HHHHHHHHTT-------HHHHHHHHHHHHHHHHHTT-HHHHHHHHHHHHHHHHHHHTT-B-SSTTTB--HHHHHHHHHHHHHTT-

Organism: Physcomitrium patens (NCBI:txid3218)

Sequence (289 aa):
MTRIIWQMTKDKLILPFLEVDLKYYDLGILNRDATDDQVTHESAEATLKYTVAVKCATITPDGGHVKEFGLKQMWKSPNGTIRNGLNGTVFREPILCKNIPRLVPEFGAKRYLFVYTGALNIKSFLCWKKLICIGRHAYGDQHKATDAVFMSIQKKWPLYLSTKNTILKKYDGRFKDIFQEVYESIFKFVQMAKLLKLKLLMGLTRHFRVHQKGGETSTNSIASIFAWTRGLNHIGLQDGNTKFQDFAQKLEIACISVVEAGKIKMTRKDYLTTEEFIDAVAEELHASL

Foldseek 3Di:
DQVVLLVLCCVLQNVVQDDDDDPDQDLEPVVCQVVVNVSLVVLLVVCVVVLFDFDTAYDQDDPVNCVVPVGPDRDGDSVVNSCVSNVDWDKDKDDDFPPDDDPDDDDDDFEEEEEEEDDDPPPDDDHYPYIYIYTYPPDDQDQDCQLSLVVCVVVVGYYDYDDPCVVVVPRSVVNVVSNVVNNVVCVVPPDDDDDRDYDHDDDDPPQVVCVVVVHFAQDDSLSSLLSQLVSQLSVCVVVVPVSSPVSSVLLNVLLSVLVNVQQPDDDPVRHDTSSRSSVSSSVSSVVVD

=== Feature glossary ===
Legend for the data blocks above and below:

— What the protein is —

Sequence gives the chain of amino acids in standard one-letter code (A=alanine, C=cysteine, …, Y=tyrosine), read N→C. It is the only feature that is directly encoded by the gene; all structural features are derived from the folded form of this sequence.

The annotation block draws on four external resources. InterPro: which protein families and domains the sequence belongs to. GO: standardized terms for what the protein does, what process it participates in, and where in the cell it acts. CATH: which structural fold it has in the CATH hierarchy. Organism: the species of origin.

— Where its atoms are —

Atomic coordinates in PDBx/mmCIF format — the same representation the Protein Data Bank distributes. Each line of the _atom_site loop places one backbone atom in Cartesian space (units: ångströms, origin: arbitrary).

Six rendered views show the 3D structure from the faces of a cube — i.e. along ±x, ±y, ±z. Rendering representation is drawn randomly per protein from cartoon (secondary-structure ribbons), sticks (backbone bonds), or molecular surface; coloring is either N→C rainbow (blue at the N-terminus through red at the C-terminus) or one color per chain.

— Local backbone conformation —

DSSP 8-state secondary structure assigns each residue one of H (α-helix), G (3₁₀-helix), I (π-helix), E (extended β-strand), B (isolated β-bridge), T (hydrogen-bonded turn), S (bend), or '-' (coil). The assignment is computed from backbone hydrogen-bond geometry via the Kabsch–Sander algorithm.

P-SEA three-state annotation labels each residue as helix, strand, or coil based purely on the geometry of the Cα trace. It serves as a fallback when the full backbone (and thus DSSP) is unavailable.

φ (phi) and ψ (psi) are the two rotatable backbone dihedrals per residue: φ is the C(i-1)–N–Cα–C torsion, ψ is the N–Cα–C–N(i+1) torsion, both in degrees on (−180°, 180°]. α-helical residues cluster near (−60°, −45°); β-strand residues near (−120°, +130°). A Ramachandran plot is simply a scatter of (φ, ψ) for every residue.

— Global shape and packing —

Radius of gyration (Rg) is the root-mean-square distance of Cα atoms from their centroid — a single number for overall size and compactness. A globular domain of N residues has Rg ≈ 2.2·N^0.38 Å; an extended or disordered chain has a much larger Rg. The Cα contact count is the number of residue pairs whose Cα atoms are within 8 Å and are more than four positions apart in sequence — a standard proxy for tertiary packing density. The bounding box is the smallest axis-aligned box enclosing all Cα atoms.

Accessible sur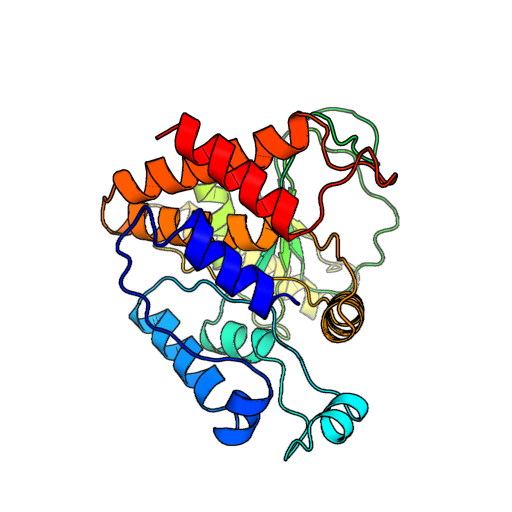face area quantifies burial. A residue with SASA near zero is packed into the hydrophobic core; one with SASA >100 Å² sits on the surface. Computed here via the Shrake–Rupley numerical algorithm with a 1.4 Å probe.

The contact map is a binary N×N matrix image: pixel (i, j) is dark where Cα_i and Cα_j are within 8 Å and |i−j|>4. Because the |i−j|>4 filter removes local helical contacts, off-diagonal stripes parallel to the main diagonal indicate parallel β-sheets; stripes perpendicular to it indicate antiparallel β-sheets. The Ramachandran plot scatters every residue's (φ, ψ) pair against the sterically allowed regions. The PAE heatmap renders the predicted-aligned-error matrix.

— Structural neighborhood —

A 3Di character summarizes, for each residue, the relative orientation of the Cα frame of its nearest spatial neighbor. Because it encodes fold topology rather than chemistry, 3Di alignments detect remote structural similarity that sequence alignment misses.

Structural nearest neighbors (via Foldseek easy-search vs the PDB). Reported per hit: target PDB id, E-value, and alignment TM-score. A TM-score above ~0.5 is the conventional threshold for 'same fold'.

— Confidence and disorder —

For AlphaFold models, the B-factor field carries pLDDT — the model's own estimate of local accuracy on a 0–100 scale. Regions with pLDDT<50 should be treated as essentially unmodeled; they often correspond to intrinsically disordered segments.

B-factor (Debye–Waller factor) reflects atomic displacement in the crystal lattice. It is an experimental observable (units Å²), not a prediction; low values mean the atom is pinned down, high values mean it moves or is heterogeneous across the crystal.

Predicted Aligned Error (PAE) is an AlphaFold confidence matrix: entry (i, j) is the expected error in the position of residue j, in ångströms, when the prediction is superimposed on the true structure at residue i. Low PAE within a block of residues means that block is internally rigid and well-predicted; high PAE between two blocks means their relative placement is uncertain even if each block individually is confident.